Protein AF-A0AAJ0M3S9-F1 (afdb_monomer_lite)

Sequence (188 aa):
METGDGFDPNLLLSLTLSDSEPEEAAAPSTTAATKTTTEHQPTRAERTALSEETFQRLKQTYRPKIENGNIYKTIQLPTSPSPSSSSSSGAQLSKPEAQALLHATEELYFFRRYAEAAAFLQEVFAATDVVAAAEGEDKAEQRLIDGETAWLLQDYQRRCLARLSSDEETRKQNTQQRGQKGLSEFVS

Structure (mmCIF, N/CA/C/O backbone):
data_AF-A0AAJ0M3S9-F1
#
_entry.id   AF-A0AAJ0M3S9-F1
#
loop_
_atom_site.group_PDB
_atom_site.id
_atom_site.type_symbol
_atom_site.label_atom_id
_atom_site.label_alt_id
_atom_site.label_comp_id
_atom_site.label_asym_id
_atom_site.label_entity_id
_atom_site.label_seq_id
_atom_site.pdbx_PDB_ins_code
_atom_site.Cartn_x
_atom_site.Cartn_y
_atom_site.Cartn_z
_atom_site.occupancy
_atom_site.B_iso_or_equiv
_atom_site.auth_seq_id
_atom_site.auth_comp_id
_atom_site.auth_asym_id
_atom_site.auth_atom_id
_atom_site.pdbx_PDB_model_num
ATOM 1 N N . MET A 1 1 ? -1.116 51.660 17.296 1.00 36.78 1 MET A N 1
ATOM 2 C CA . MET A 1 1 ? -1.745 50.567 16.533 1.00 36.78 1 MET A CA 1
ATOM 3 C C . MET A 1 1 ? -1.259 49.273 17.141 1.00 36.78 1 MET A C 1
ATOM 5 O O . MET A 1 1 ? -0.063 49.127 17.357 1.00 36.78 1 MET A O 1
ATOM 9 N N . GLU A 1 2 ? -2.228 48.467 17.547 1.00 42.91 2 GLU A N 1
ATOM 10 C CA . GLU A 1 2 ? -2.125 47.251 18.344 1.00 42.91 2 GLU A CA 1
ATOM 11 C C . GLU A 1 2 ? -1.627 46.023 17.564 1.00 42.91 2 GLU A C 1
ATOM 13 O O . GLU A 1 2 ? -1.674 45.987 16.336 1.00 42.91 2 GLU A O 1
ATOM 18 N N . THR A 1 3 ? -1.244 45.020 18.368 1.00 44.91 3 THR A N 1
ATOM 19 C CA . THR A 1 3 ? -1.225 43.558 18.153 1.00 44.91 3 THR A CA 1
ATOM 20 C C . THR A 1 3 ? -0.258 42.960 17.129 1.00 44.91 3 THR A C 1
ATOM 22 O O . THR A 1 3 ? -0.493 42.981 15.926 1.00 44.91 3 THR A O 1
ATOM 25 N N . GLY A 1 4 ? 0.775 42.295 17.656 1.00 44.81 4 GLY A N 1
ATOM 26 C CA . GLY A 1 4 ? 1.444 41.157 17.029 1.00 44.81 4 GLY A CA 1
ATOM 27 C C . GLY A 1 4 ? 1.280 39.954 17.953 1.00 44.81 4 GLY A C 1
ATOM 28 O O . GLY A 1 4 ? 1.918 39.889 18.999 1.00 44.81 4 GLY A O 1
ATOM 29 N N . ASP A 1 5 ? 0.341 39.095 17.581 1.00 48.12 5 ASP A N 1
ATOM 30 C CA . ASP A 1 5 ? -0.153 37.911 18.278 1.00 48.12 5 ASP A CA 1
ATOM 31 C C . ASP A 1 5 ? 0.972 36.897 18.562 1.00 48.12 5 ASP A C 1
ATOM 33 O O . ASP A 1 5 ? 1.674 36.445 17.655 1.00 48.12 5 ASP A O 1
ATOM 37 N N . GLY A 1 6 ? 1.176 36.583 19.842 1.00 49.53 6 GLY A N 1
ATOM 38 C CA . GLY A 1 6 ? 2.131 35.582 20.305 1.00 49.53 6 GLY A CA 1
ATOM 39 C C . GLY A 1 6 ? 1.512 34.195 20.202 1.00 49.53 6 GLY A C 1
ATOM 40 O O . GLY A 1 6 ? 0.773 33.776 21.087 1.00 49.53 6 GLY A O 1
ATOM 41 N N . PHE A 1 7 ? 1.808 33.481 19.119 1.00 56.06 7 PHE A N 1
ATOM 42 C CA . PHE A 1 7 ? 1.395 32.090 18.957 1.00 56.06 7 PHE A CA 1
ATOM 43 C C . PHE A 1 7 ? 2.265 31.185 19.843 1.00 56.06 7 PHE A C 1
ATOM 45 O O . PHE A 1 7 ? 3.349 30.760 19.442 1.00 56.06 7 PHE A O 1
ATOM 52 N N . ASP A 1 8 ? 1.801 30.911 21.063 1.00 64.06 8 ASP A N 1
ATOM 53 C CA . ASP A 1 8 ? 2.442 29.967 21.980 1.00 64.06 8 ASP A CA 1
ATOM 54 C C . ASP A 1 8 ? 2.132 28.511 21.569 1.00 64.06 8 ASP A C 1
ATOM 56 O O . ASP A 1 8 ? 0.985 28.064 21.674 1.00 64.06 8 ASP A O 1
ATOM 60 N N . PRO A 1 9 ? 3.131 27.702 21.166 1.00 59.69 9 PRO A N 1
ATOM 61 C CA . PRO A 1 9 ? 2.915 26.312 20.749 1.00 59.69 9 PRO A CA 1
ATOM 62 C C . PRO A 1 9 ? 2.527 25.375 21.908 1.00 59.69 9 PRO A C 1
ATOM 64 O O . PRO A 1 9 ? 2.101 24.246 21.676 1.00 59.69 9 PRO A O 1
ATOM 67 N N . ASN A 1 10 ? 2.634 25.837 23.159 1.00 52.22 10 ASN A N 1
ATOM 68 C CA . ASN A 1 10 ? 2.233 25.084 24.352 1.00 52.22 10 ASN A CA 1
ATOM 69 C C . ASN A 1 10 ? 0.730 25.168 24.663 1.00 52.22 10 ASN A C 1
ATOM 71 O O . ASN A 1 10 ? 0.245 24.427 25.515 1.00 52.22 10 ASN A O 1
ATOM 75 N N . LEU A 1 11 ? -0.032 26.013 23.962 1.00 56.50 11 LEU A N 1
ATOM 76 C CA . LEU A 1 11 ? -1.485 26.111 24.140 1.00 56.50 11 LEU A CA 1
ATOM 77 C C . LEU A 1 11 ? -2.254 24.938 23.509 1.00 56.50 11 LEU A C 1
ATOM 79 O O . LEU A 1 11 ? -3.425 24.737 23.822 1.00 56.50 11 LEU A O 1
ATOM 83 N N . LEU A 1 12 ? -1.598 24.118 22.678 1.00 54.00 12 LEU A N 1
ATOM 84 C CA . LEU A 1 12 ? -2.220 22.964 22.019 1.00 54.00 12 LEU A CA 1
ATOM 85 C C . LEU A 1 12 ? -2.375 21.733 22.937 1.00 54.00 12 LEU A C 1
ATOM 87 O O . LEU A 1 12 ? -3.117 20.811 22.608 1.00 54.00 12 LEU A O 1
ATOM 91 N N . LEU A 1 13 ? -1.682 21.706 24.081 1.00 55.41 13 LEU A N 1
ATOM 92 C CA . LEU A 1 13 ? -1.731 20.600 25.050 1.00 55.41 13 LEU A CA 1
ATOM 93 C C . LEU A 1 13 ? -2.552 20.927 26.304 1.00 55.41 13 LEU A C 1
ATOM 95 O O . LEU A 1 13 ? -2.777 20.047 27.130 1.00 55.41 13 LEU A O 1
ATOM 99 N N . SER A 1 14 ? -3.094 22.143 26.402 1.00 50.03 14 SER A N 1
ATOM 100 C CA . SER A 1 14 ? -4.082 22.528 27.416 1.00 50.03 14 SER A CA 1
ATOM 101 C C . SER A 1 14 ? -5.499 22.129 26.991 1.00 50.03 14 SER A C 1
ATOM 103 O O . SER A 1 14 ? -6.443 22.910 27.096 1.00 50.03 14 SER A O 1
ATOM 105 N N . LEU A 1 15 ? -5.660 20.891 26.513 1.00 49.19 15 LEU A N 1
ATOM 106 C CA . LEU A 1 15 ? -6.936 20.190 26.595 1.00 49.19 15 LEU A CA 1
ATOM 107 C C . LEU A 1 15 ? -7.193 19.973 28.083 1.00 49.19 15 LEU A C 1
ATOM 109 O O . LEU A 1 15 ? -6.775 18.977 28.671 1.00 49.19 15 LEU A O 1
ATOM 113 N N . THR A 1 16 ? -7.838 20.955 28.704 1.00 52.41 16 THR A N 1
ATOM 114 C CA . THR A 1 16 ? -8.454 20.796 30.009 1.00 52.41 16 THR A CA 1
ATOM 115 C C . THR A 1 16 ? -9.471 19.669 29.881 1.00 52.41 16 THR A C 1
ATOM 117 O O . THR A 1 16 ? -10.597 19.842 29.418 1.00 52.41 16 THR A O 1
ATOM 120 N N . LEU A 1 17 ? -9.039 18.470 30.269 1.00 50.19 17 LEU A N 1
ATOM 121 C CA . LEU A 1 17 ? -9.906 17.419 30.771 1.00 50.19 17 LEU A CA 1
ATOM 122 C C . LEU A 1 17 ? -10.610 18.014 31.995 1.00 50.19 17 LEU A C 1
ATOM 124 O O . LEU A 1 17 ? -10.152 17.871 33.124 1.00 50.19 17 LEU A O 1
ATOM 128 N N . SER A 1 18 ? -11.654 18.802 31.736 1.00 44.75 18 SER A N 1
ATOM 129 C CA . SER A 1 18 ? -12.576 19.282 32.749 1.00 44.75 18 SER A CA 1
ATOM 130 C C . SER A 1 18 ? -13.295 18.046 33.261 1.00 44.75 18 SER A C 1
ATOM 132 O O . SER A 1 18 ? -14.161 17.497 32.585 1.00 44.75 18 SER A O 1
ATOM 134 N N . ASP A 1 19 ? -12.839 17.585 34.417 1.00 48.81 19 ASP A N 1
ATOM 135 C CA . ASP A 1 19 ? -13.465 16.577 35.255 1.00 48.81 19 ASP A CA 1
ATOM 136 C C . ASP A 1 19 ? -14.930 16.987 35.481 1.00 48.81 19 ASP A C 1
ATOM 138 O O . ASP A 1 19 ? -15.223 17.935 36.209 1.00 48.81 19 ASP A O 1
ATOM 142 N N . SER A 1 20 ? -15.857 16.372 34.740 1.00 47.78 20 SER A N 1
ATOM 143 C CA . SER A 1 20 ? -17.292 16.547 34.967 1.00 47.78 20 SER A CA 1
ATOM 144 C C . SER A 1 20 ? -17.681 15.692 36.163 1.00 47.78 20 SER A C 1
ATOM 146 O O . SER A 1 20 ? -18.007 14.513 36.031 1.00 47.78 20 SER A O 1
ATOM 148 N N . GLU A 1 21 ? -17.621 16.327 37.327 1.00 40.00 21 GLU A N 1
ATOM 149 C CA . GLU A 1 21 ? -18.249 15.894 38.567 1.00 40.00 21 GLU A CA 1
ATOM 150 C C . GLU A 1 21 ? -19.738 15.564 38.301 1.00 40.00 21 GLU A C 1
ATOM 152 O O . GLU A 1 21 ? -20.431 16.359 37.652 1.00 40.00 21 GLU A O 1
ATOM 157 N N . PRO A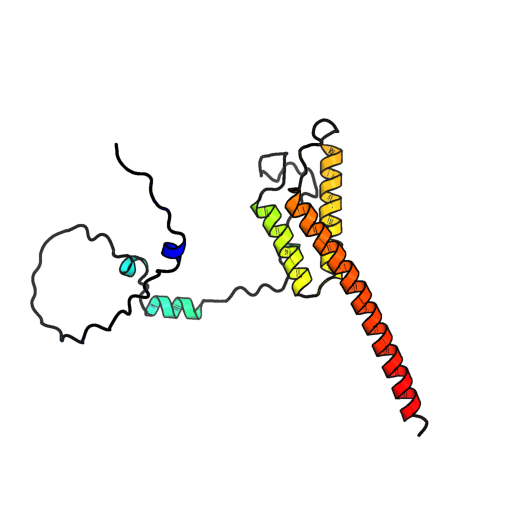 1 22 ? -20.258 14.394 38.719 1.00 46.56 22 PRO A N 1
ATOM 158 C CA . PRO A 1 22 ? -21.672 14.084 38.564 1.00 46.56 22 PRO A CA 1
ATOM 159 C C . PRO A 1 22 ? -22.481 14.961 39.524 1.00 46.56 22 PRO A C 1
ATOM 161 O O . PRO A 1 22 ? -22.459 14.731 40.733 1.00 46.56 22 PRO A O 1
ATOM 164 N N . GLU A 1 23 ? -23.192 15.956 38.982 1.00 46.62 23 GLU A N 1
ATOM 165 C CA . GLU A 1 23 ? -24.120 16.750 39.781 1.00 46.62 23 GLU A CA 1
ATOM 166 C C . GLU A 1 23 ? -25.164 15.824 40.419 1.00 46.62 23 GLU A C 1
ATOM 168 O O . GLU A 1 23 ? -25.791 14.969 39.786 1.00 46.62 23 GLU A O 1
ATOM 173 N N . GLU A 1 24 ? -25.242 15.996 41.725 1.00 45.00 24 GLU A N 1
ATOM 174 C CA . GLU A 1 24 ? -26.013 15.296 42.725 1.00 45.00 24 GLU A CA 1
ATOM 175 C C . GLU A 1 24 ? -27.472 15.055 42.308 1.00 45.00 24 GLU A C 1
ATOM 177 O O . GLU A 1 24 ? -28.149 15.904 41.729 1.00 45.00 24 GLU A O 1
ATOM 182 N N . ALA A 1 25 ? -27.974 13.867 42.639 1.00 46.88 25 ALA A N 1
ATOM 183 C CA . ALA A 1 25 ? -29.351 13.456 42.422 1.00 46.88 25 ALA A CA 1
ATOM 184 C C . ALA A 1 25 ? -30.349 14.385 43.146 1.00 46.88 25 ALA A C 1
ATOM 186 O O . ALA A 1 25 ? -30.746 14.125 44.282 1.00 46.88 25 ALA A O 1
ATOM 187 N N . ALA A 1 26 ? -30.813 15.438 42.473 1.00 40.56 26 ALA A N 1
ATOM 188 C CA . ALA A 1 26 ? -31.946 16.233 42.926 1.00 40.56 26 ALA A CA 1
ATOM 189 C C . ALA A 1 26 ? -33.269 15.568 42.499 1.00 40.56 26 ALA A C 1
ATOM 191 O O . ALA A 1 26 ? -33.562 15.373 41.319 1.00 40.56 26 ALA A O 1
ATOM 192 N N . ALA A 1 27 ? -34.066 15.200 43.500 1.00 39.25 27 ALA A N 1
ATOM 193 C CA . ALA A 1 27 ? -35.390 14.598 43.381 1.00 39.25 27 ALA A CA 1
ATOM 194 C C . ALA A 1 27 ? -36.384 15.436 42.533 1.00 39.25 27 ALA A C 1
ATOM 196 O O . ALA A 1 27 ? -36.296 16.666 42.502 1.00 39.25 27 ALA A O 1
ATOM 197 N N . PRO A 1 28 ? -37.392 14.802 41.894 1.00 45.62 28 PRO A N 1
ATOM 198 C CA . PRO A 1 28 ? -38.326 15.486 41.003 1.00 45.62 28 PRO A CA 1
ATOM 199 C C . PRO A 1 28 ? -39.325 16.347 41.789 1.00 45.62 28 PRO A C 1
ATOM 201 O O . PRO A 1 28 ? -40.250 15.835 42.420 1.00 45.62 28 PRO A O 1
ATOM 204 N N . SER A 1 29 ? -39.184 17.673 41.709 1.00 39.00 29 SER A N 1
ATOM 205 C CA . SER A 1 29 ? -40.243 18.596 42.126 1.00 39.00 29 SER A CA 1
ATOM 206 C C . SER A 1 29 ? -41.191 18.884 40.969 1.00 39.00 29 SER A C 1
ATOM 208 O O . SER A 1 29 ? -40.881 19.557 39.991 1.00 39.00 29 SER A O 1
ATOM 210 N N . THR A 1 30 ? -42.383 18.330 41.131 1.00 45.38 30 THR A N 1
ATOM 211 C CA . THR A 1 30 ? -43.585 18.571 40.343 1.00 45.38 30 THR A CA 1
ATOM 212 C C . THR A 1 30 ? -44.011 20.031 40.483 1.00 45.38 30 THR A C 1
ATOM 214 O O . THR A 1 30 ? -44.466 20.408 41.558 1.00 45.38 30 THR A O 1
ATOM 217 N N . THR A 1 31 ? -43.965 20.848 39.426 1.00 35.06 31 THR A N 1
ATOM 218 C CA . THR A 1 31 ? -45.005 21.870 39.185 1.00 35.06 31 THR A CA 1
ATOM 219 C C . THR A 1 31 ? -44.986 22.368 37.741 1.00 35.06 31 THR A C 1
ATOM 221 O O . THR A 1 31 ? -43.959 22.757 37.198 1.00 35.06 31 THR A O 1
ATOM 224 N N . ALA A 1 32 ? -46.162 22.336 37.121 1.00 50.06 32 ALA A N 1
ATOM 225 C CA . ALA A 1 32 ? -46.425 22.788 35.767 1.00 50.06 32 ALA A CA 1
ATOM 226 C C . ALA A 1 32 ? -46.223 24.304 35.600 1.00 50.06 32 ALA A C 1
ATOM 228 O O . ALA A 1 32 ? -46.755 25.087 36.386 1.00 50.06 32 ALA A O 1
ATOM 229 N N . ALA A 1 33 ? -45.567 24.714 34.513 1.00 40.31 33 ALA A N 1
ATOM 230 C CA . ALA A 1 33 ? -45.722 26.046 33.935 1.00 40.31 33 ALA A CA 1
ATOM 231 C C . ALA A 1 33 ? -45.414 26.016 32.430 1.00 40.31 33 ALA A C 1
ATOM 233 O O . ALA A 1 33 ? -44.273 26.048 31.983 1.00 40.31 33 ALA A O 1
ATOM 234 N N . THR A 1 34 ? -46.485 25.960 31.647 1.00 46.81 34 THR A N 1
ATOM 235 C CA . THR A 1 34 ? -46.544 26.312 30.230 1.00 46.81 34 THR A CA 1
ATOM 236 C C . THR A 1 34 ? -45.974 27.716 30.008 1.00 46.81 34 THR A C 1
ATOM 238 O O . THR A 1 34 ? -46.505 28.650 30.610 1.00 46.81 34 THR A O 1
ATOM 241 N N . LYS A 1 35 ? -44.983 27.892 29.114 1.00 41.94 35 LYS A N 1
ATOM 242 C CA . LYS A 1 35 ? -44.905 29.020 28.155 1.00 41.94 35 LYS A CA 1
ATOM 243 C C . LYS A 1 35 ? -43.650 29.001 27.260 1.00 41.94 35 LYS A C 1
ATOM 245 O O . LYS A 1 35 ? -42.530 28.841 27.722 1.00 41.94 35 LYS A O 1
ATOM 250 N N . THR A 1 36 ? -43.928 29.304 25.987 1.00 32.16 36 THR A N 1
ATOM 251 C CA . THR A 1 36 ? -43.144 30.099 25.020 1.00 32.16 36 THR A CA 1
ATOM 252 C C . THR A 1 36 ? -41.887 29.513 24.371 1.00 32.16 36 THR A C 1
ATOM 254 O O . THR A 1 36 ? -40.790 29.567 24.916 1.00 32.16 36 THR A O 1
ATOM 257 N N . THR A 1 37 ? -42.079 29.089 23.113 1.00 46.28 37 THR A N 1
ATOM 258 C CA . THR A 1 37 ? -41.233 29.350 21.933 1.00 46.28 37 THR A CA 1
ATOM 259 C C . THR A 1 37 ? -40.027 30.244 22.220 1.00 46.28 37 THR A C 1
ATOM 261 O O . THR A 1 37 ? -40.109 31.466 22.135 1.00 46.28 37 THR A O 1
ATOM 264 N N . THR A 1 38 ? -38.905 29.619 22.546 1.00 45.16 38 THR A N 1
ATOM 265 C CA . THR A 1 38 ? -37.579 30.231 22.494 1.00 45.16 38 THR A CA 1
ATOM 266 C C . THR A 1 38 ? -36.752 29.257 21.678 1.00 45.16 38 THR A C 1
ATOM 268 O O . THR A 1 38 ? -36.759 28.066 21.988 1.00 45.16 38 THR A O 1
ATOM 271 N N . GLU A 1 39 ? -36.146 29.725 20.589 1.00 51.94 39 GLU A N 1
ATOM 272 C CA . GLU A 1 39 ? -35.299 28.910 19.719 1.00 51.94 39 GLU A CA 1
ATOM 273 C C . GLU A 1 39 ? -34.181 28.275 20.553 1.00 51.94 39 GLU A C 1
ATOM 275 O O . GLU A 1 39 ? -33.180 28.908 20.885 1.00 51.94 39 GLU A O 1
ATOM 280 N N . HIS A 1 40 ? -34.393 27.025 20.962 1.00 58.12 40 HIS A N 1
ATOM 281 C CA . HIS A 1 40 ? -33.404 26.238 21.673 1.00 58.12 40 HIS A CA 1
ATOM 282 C C . HIS A 1 40 ? -32.379 25.810 20.627 1.00 58.12 40 HIS A C 1
ATOM 284 O O . HIS A 1 40 ? -32.616 24.884 19.852 1.00 58.12 40 HIS A O 1
ATOM 290 N N . GLN A 1 41 ? -31.275 26.554 20.535 1.00 64.75 41 GLN A N 1
ATOM 291 C CA . GLN A 1 41 ? -30.094 26.087 19.817 1.00 64.75 41 GLN A CA 1
ATOM 292 C C . GLN A 1 41 ? -29.667 24.780 20.492 1.00 64.75 41 GLN A C 1
ATOM 294 O O . GLN A 1 41 ? -29.285 24.825 21.664 1.00 64.75 41 GLN A O 1
ATOM 299 N N . PRO A 1 42 ? -29.769 23.628 19.806 1.00 69.88 42 PRO A N 1
ATOM 300 C CA . PRO A 1 42 ? -29.507 22.349 20.435 1.00 69.88 42 PRO A CA 1
ATOM 301 C C . PRO A 1 42 ? -28.060 22.327 20.916 1.00 69.88 42 PRO A C 1
ATOM 303 O O . PRO A 1 42 ? -27.130 22.621 20.150 1.00 69.88 42 PRO A O 1
ATOM 306 N N . THR A 1 43 ? -27.865 21.995 22.190 1.00 74.38 43 THR A N 1
ATOM 307 C CA . THR A 1 43 ? -26.524 21.923 22.773 1.00 74.38 43 THR A CA 1
ATOM 308 C C . THR A 1 43 ? -25.691 20.862 22.041 1.00 74.38 43 THR A C 1
ATOM 310 O O . THR A 1 43 ? -26.221 19.942 21.412 1.00 74.38 43 THR A O 1
ATOM 313 N N . ARG A 1 44 ? -24.351 20.954 22.085 1.00 71.19 44 ARG A N 1
ATOM 314 C CA . ARG A 1 44 ? -23.477 19.945 21.446 1.00 71.19 44 ARG A CA 1
ATOM 315 C C . ARG A 1 44 ? -23.819 18.527 21.920 1.00 71.19 44 ARG A C 1
ATOM 317 O O . ARG A 1 44 ? -23.785 17.611 21.106 1.00 71.19 44 ARG A O 1
ATOM 324 N N . ALA A 1 45 ? -24.183 18.385 23.197 1.00 71.12 45 ALA A N 1
ATOM 325 C CA . ALA A 1 45 ? -24.629 17.135 23.796 1.00 71.12 45 ALA A CA 1
ATOM 326 C C . ALA A 1 45 ? -25.933 16.632 23.159 1.00 71.12 45 ALA A C 1
ATOM 328 O O . ALA A 1 45 ? -25.968 15.495 22.700 1.00 71.12 45 ALA A O 1
ATOM 329 N N . GLU A 1 46 ? -26.954 17.485 23.027 1.00 70.75 46 GLU A N 1
ATOM 330 C CA . GLU A 1 46 ? -28.226 17.144 22.366 1.00 70.75 46 GLU A CA 1
ATOM 331 C C . GLU A 1 46 ? -28.050 16.768 20.892 1.00 70.75 46 GLU A C 1
ATOM 333 O O . GLU A 1 46 ? -28.714 15.859 20.402 1.00 70.75 46 GLU A O 1
ATOM 338 N N . ARG A 1 47 ? -27.110 17.405 20.181 1.00 73.25 47 ARG A N 1
ATOM 339 C CA . ARG A 1 47 ? -26.805 17.077 18.776 1.00 73.25 47 ARG A CA 1
ATOM 340 C C . ARG A 1 47 ? -26.184 15.691 18.593 1.00 73.25 47 ARG A C 1
ATOM 342 O O . ARG A 1 47 ? -26.241 15.147 17.493 1.00 73.25 47 ARG A O 1
ATOM 349 N N . THR A 1 48 ? -25.558 15.148 19.634 1.00 74.75 48 THR A N 1
ATOM 350 C CA . THR A 1 48 ? -24.899 13.831 19.621 1.00 74.75 48 THR A CA 1
ATOM 351 C C . THR A 1 48 ? -25.621 12.780 20.460 1.00 74.75 48 THR A C 1
ATOM 353 O O . THR A 1 48 ? -25.221 11.617 20.444 1.00 74.75 48 THR A O 1
ATOM 356 N N . ALA A 1 49 ? -26.671 13.164 21.188 1.00 80.75 49 ALA A N 1
ATOM 357 C CA . ALA A 1 49 ? -27.426 12.268 22.045 1.00 80.75 49 ALA A CA 1
ATOM 358 C C . ALA A 1 49 ? -28.301 11.344 21.190 1.00 80.75 49 ALA A C 1
ATOM 360 O O . ALA A 1 49 ? -29.422 11.675 20.809 1.00 80.75 49 ALA A O 1
ATOM 361 N N . LEU A 1 50 ? -27.780 10.154 20.892 1.00 79.06 50 LEU A N 1
ATOM 362 C CA . LEU A 1 50 ? -28.629 9.021 20.551 1.00 79.06 50 LEU A CA 1
ATOM 363 C C . LEU A 1 50 ? -29.309 8.511 21.825 1.00 79.06 50 LEU A C 1
ATOM 365 O O . LEU A 1 50 ? -28.691 8.458 22.887 1.00 79.06 50 LEU A O 1
ATOM 369 N N . SER A 1 51 ? -30.575 8.105 21.722 1.00 86.88 51 SER A N 1
ATOM 370 C CA . SER A 1 51 ? -31.231 7.407 22.827 1.00 86.88 51 SER A CA 1
ATOM 371 C C . SER A 1 51 ? -30.529 6.071 23.091 1.00 86.88 51 SER A C 1
ATOM 373 O O . SER A 1 51 ? -30.050 5.423 22.156 1.00 86.88 51 SER A O 1
ATOM 375 N N . GLU A 1 52 ? -30.515 5.615 24.344 1.00 86.00 52 GLU A N 1
ATOM 376 C CA . GLU A 1 52 ? -29.899 4.332 24.720 1.00 86.00 52 GLU A CA 1
ATOM 377 C C . GLU A 1 52 ? -30.431 3.165 23.865 1.00 86.00 52 GLU A C 1
ATOM 379 O O . GLU A 1 52 ? -29.670 2.324 23.393 1.00 86.00 52 GLU A O 1
ATOM 384 N N . GLU A 1 53 ? -31.732 3.156 23.555 1.00 87.25 53 GLU A N 1
ATOM 385 C CA . GLU A 1 53 ? -32.346 2.151 22.678 1.00 87.25 53 GLU A CA 1
ATOM 386 C C . GLU A 1 53 ? -31.732 2.152 21.265 1.00 87.25 53 GLU A C 1
ATOM 388 O O . GLU A 1 53 ? -31.437 1.095 20.698 1.00 87.25 53 GLU A O 1
ATOM 393 N N . THR A 1 54 ? -31.508 3.336 20.687 1.00 88.12 54 THR A N 1
ATOM 394 C CA . THR A 1 54 ? -30.891 3.467 19.359 1.00 88.12 54 THR A CA 1
ATOM 395 C C . THR A 1 54 ? -29.414 3.076 19.374 1.00 88.12 54 THR A C 1
ATOM 397 O O . THR A 1 54 ? -28.955 2.413 18.442 1.00 88.12 54 THR A O 1
ATOM 400 N N . PHE A 1 55 ? -28.692 3.382 20.455 1.00 88.62 55 PHE A N 1
ATOM 401 C CA . PHE A 1 55 ? -27.311 2.948 20.652 1.00 88.62 55 PHE A CA 1
ATOM 402 C C . PHE A 1 55 ? -27.199 1.420 20.752 1.00 88.62 55 PHE A C 1
ATOM 404 O O . PHE A 1 55 ? -26.355 0.819 20.086 1.00 88.62 55 PHE A O 1
ATOM 411 N N . GLN A 1 56 ? -28.091 0.765 21.502 1.00 91.00 56 GLN A N 1
ATOM 412 C CA . GLN A 1 56 ? -28.113 -0.698 21.613 1.00 91.00 56 GLN A CA 1
ATOM 413 C C . GLN A 1 56 ? -28.408 -1.371 20.266 1.00 91.00 56 GLN A C 1
ATOM 415 O O . GLN A 1 56 ? -27.735 -2.340 19.904 1.00 91.00 56 GLN A O 1
ATOM 420 N N . ARG A 1 57 ? -29.348 -0.832 19.475 1.00 91.88 57 ARG A N 1
ATOM 421 C CA . ARG A 1 57 ? -29.597 -1.307 18.100 1.00 91.88 57 ARG A CA 1
ATOM 422 C C . ARG A 1 57 ? -28.360 -1.149 17.213 1.00 91.88 57 ARG A C 1
ATOM 424 O O . ARG A 1 57 ? -27.964 -2.108 16.552 1.00 91.88 57 ARG A O 1
ATOM 431 N N . LEU A 1 58 ? -27.711 0.017 17.244 1.00 90.00 58 LEU A N 1
ATOM 432 C CA . LEU A 1 58 ? -26.469 0.267 16.506 1.00 90.00 58 LEU A CA 1
ATOM 433 C C . LEU A 1 58 ? -25.381 -0.729 16.890 1.00 90.00 58 LEU A C 1
ATOM 435 O O . LEU A 1 58 ? -24.786 -1.340 16.008 1.00 90.00 58 LEU A O 1
ATOM 439 N N . LYS A 1 59 ? -25.180 -0.964 18.188 1.00 91.12 59 LYS A N 1
ATOM 440 C CA . LYS A 1 59 ? -24.196 -1.916 18.707 1.00 91.12 59 LYS A CA 1
ATOM 441 C C . LYS A 1 59 ? -24.446 -3.345 18.218 1.00 91.12 59 LYS A C 1
ATOM 443 O O . LYS A 1 59 ? -23.491 -4.041 17.886 1.00 91.12 59 LYS A O 1
ATOM 448 N N . GLN A 1 60 ? -25.708 -3.774 18.125 1.00 92.75 60 GLN A N 1
ATOM 449 C CA . GLN A 1 60 ? -26.065 -5.089 17.575 1.00 92.75 60 GLN A CA 1
ATOM 450 C C . GLN A 1 60 ? -25.724 -5.203 16.082 1.00 92.75 60 GLN A C 1
ATOM 452 O O . GLN A 1 60 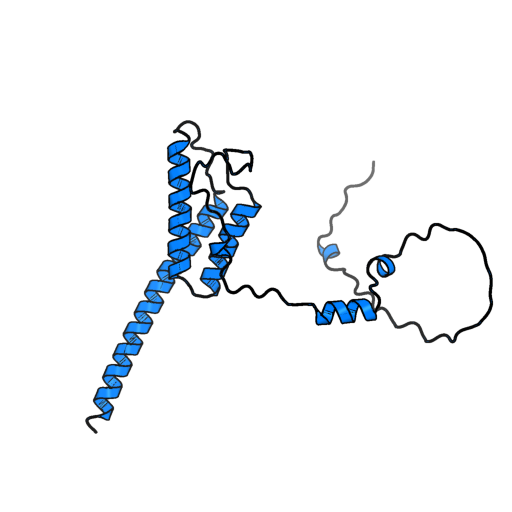? -25.212 -6.235 15.636 1.00 92.75 60 GLN A O 1
ATOM 457 N N . THR A 1 61 ? -25.979 -4.136 15.320 1.00 92.56 61 THR A N 1
ATOM 458 C CA . THR A 1 61 ? -25.705 -4.081 13.874 1.00 92.56 61 THR A CA 1
ATOM 459 C C . THR A 1 61 ? -24.254 -3.757 13.530 1.00 92.56 61 THR A C 1
ATOM 461 O O . THR A 1 61 ? -23.820 -4.015 12.408 1.00 92.56 61 THR A O 1
ATOM 464 N N . TYR A 1 62 ? -23.487 -3.215 14.476 1.00 91.75 62 TYR A N 1
ATOM 465 C CA . TYR A 1 62 ? -22.126 -2.775 14.228 1.00 91.75 62 TYR A CA 1
ATOM 466 C C . TYR A 1 62 ? -21.238 -3.973 13.891 1.00 91.75 62 TYR A C 1
ATOM 468 O O . TYR A 1 62 ? -21.172 -4.981 14.609 1.00 91.75 62 TYR A O 1
ATOM 476 N N . ARG A 1 63 ? -20.543 -3.858 12.763 1.00 89.25 63 ARG A N 1
ATOM 477 C CA . ARG A 1 63 ? -19.511 -4.794 12.339 1.00 89.25 63 ARG A CA 1
ATOM 478 C C . ARG A 1 63 ? -18.249 -3.987 12.084 1.00 89.25 63 ARG A C 1
ATOM 480 O O . ARG A 1 63 ? -18.277 -3.119 11.211 1.00 89.25 63 ARG A O 1
ATOM 487 N N . PRO A 1 64 ? -17.167 -4.224 12.846 1.00 86.50 64 PRO A N 1
ATOM 488 C CA . PRO A 1 64 ? -15.912 -3.559 12.557 1.00 86.50 64 PRO A CA 1
ATOM 489 C C . PRO A 1 64 ? -15.470 -3.957 11.150 1.00 86.50 64 PRO A C 1
ATOM 491 O O . PRO A 1 64 ? -15.558 -5.127 10.767 1.00 86.50 64 PRO A O 1
ATOM 494 N N . LYS A 1 65 ? -15.009 -2.976 10.377 1.00 83.62 65 LYS A N 1
ATOM 495 C CA . LYS A 1 65 ? -14.387 -3.239 9.085 1.00 83.62 65 LYS A CA 1
ATOM 496 C C . LYS A 1 65 ? -13.056 -3.941 9.353 1.00 83.62 65 LYS A C 1
ATOM 498 O O . LYS A 1 65 ? -12.193 -3.380 10.021 1.00 83.62 65 LYS A O 1
ATOM 503 N N . ILE A 1 66 ? -12.926 -5.179 8.886 1.00 83.69 66 ILE A N 1
ATOM 504 C CA . ILE A 1 66 ? -11.679 -5.941 8.977 1.00 83.69 66 ILE A CA 1
ATOM 505 C C . ILE A 1 66 ? -11.023 -5.880 7.604 1.00 83.69 66 ILE A C 1
ATOM 507 O O . ILE A 1 66 ? -11.507 -6.499 6.655 1.00 83.69 66 ILE A O 1
ATOM 511 N N . GLU A 1 67 ? -9.938 -5.122 7.505 1.00 79.81 67 GLU A N 1
ATOM 512 C CA . GLU A 1 67 ? -9.112 -5.083 6.303 1.00 79.81 67 GLU A CA 1
ATOM 513 C C . GLU A 1 67 ? -8.141 -6.268 6.320 1.00 79.81 67 GLU A C 1
ATOM 515 O O . GLU A 1 67 ? -7.320 -6.403 7.223 1.00 79.81 67 GLU A O 1
ATOM 520 N N . ASN A 1 68 ? -8.264 -7.160 5.334 1.00 84.88 68 ASN A N 1
ATOM 521 C CA . ASN A 1 68 ? -7.436 -8.369 5.201 1.00 84.88 68 ASN A CA 1
ATOM 522 C C . ASN A 1 68 ? -6.312 -8.190 4.159 1.00 84.88 68 ASN A C 1
ATOM 524 O O . ASN A 1 68 ? -5.894 -9.159 3.519 1.00 84.88 68 ASN A O 1
ATOM 528 N N . GLY A 1 69 ? -5.890 -6.947 3.898 1.00 82.31 69 GLY A N 1
ATOM 529 C CA . GLY A 1 69 ? -4.864 -6.632 2.901 1.00 82.31 69 GLY A CA 1
ATOM 530 C C . GLY A 1 69 ? -5.302 -6.894 1.461 1.00 82.31 69 GLY A C 1
ATOM 531 O O . GLY A 1 69 ? -4.501 -7.310 0.626 1.00 82.31 69 GLY A O 1
ATOM 532 N N . ASN A 1 70 ? -6.594 -6.752 1.161 1.00 86.94 70 ASN A N 1
ATOM 533 C CA . ASN A 1 70 ? -7.135 -6.943 -0.189 1.00 86.94 70 ASN A CA 1
ATOM 534 C C . ASN A 1 70 ? -7.479 -5.620 -0.886 1.00 86.94 70 ASN A C 1
ATOM 536 O O . ASN A 1 70 ? -8.048 -5.659 -1.976 1.00 86.94 70 ASN A O 1
ATOM 540 N N . ILE A 1 71 ? -7.124 -4.468 -0.302 1.00 84.75 71 ILE A N 1
ATOM 541 C CA . ILE A 1 71 ? -7.459 -3.154 -0.866 1.00 84.75 71 ILE A CA 1
ATOM 542 C C . ILE A 1 71 ? -6.846 -2.984 -2.261 1.00 84.75 71 ILE A C 1
ATOM 544 O O . ILE A 1 71 ? -7.516 -2.455 -3.146 1.00 84.75 71 ILE A O 1
ATOM 548 N N . TYR A 1 72 ? -5.654 -3.539 -2.514 1.00 84.25 72 TYR A N 1
ATOM 549 C CA . TYR A 1 72 ? -5.000 -3.507 -3.832 1.00 84.25 72 TYR A CA 1
ATOM 550 C C . TYR A 1 72 ? -5.878 -4.023 -4.988 1.00 84.25 72 TYR A C 1
ATOM 552 O O . TYR A 1 72 ? -5.755 -3.537 -6.104 1.00 84.25 72 TYR A O 1
ATOM 560 N N . LYS A 1 73 ? -6.821 -4.945 -4.730 1.00 86.75 73 LYS A N 1
ATOM 561 C CA . LYS A 1 73 ? -7.756 -5.473 -5.747 1.00 86.75 73 LYS A CA 1
ATOM 562 C C . LYS A 1 73 ? -8.840 -4.479 -6.152 1.00 86.75 73 LYS A C 1
ATOM 564 O O . LYS A 1 73 ? -9.479 -4.648 -7.183 1.00 86.75 73 LYS A O 1
ATOM 569 N N . THR A 1 74 ? -9.110 -3.502 -5.294 1.00 84.50 74 THR A N 1
ATOM 570 C CA . THR A 1 74 ? -10.150 -2.490 -5.509 1.00 84.50 74 THR A CA 1
ATOM 571 C C . THR A 1 74 ? -9.609 -1.250 -6.213 1.00 84.50 74 THR A C 1
ATOM 573 O O . THR A 1 74 ? -10.390 -0.439 -6.708 1.00 84.50 74 THR A O 1
ATOM 576 N N . ILE A 1 75 ? -8.282 -1.113 -6.281 1.00 83.56 75 ILE A N 1
ATOM 577 C CA . ILE A 1 75 ? -7.621 0.007 -6.938 1.00 83.56 75 ILE A CA 1
ATOM 578 C C . ILE A 1 75 ? -7.666 -0.219 -8.441 1.00 83.56 75 ILE A C 1
ATOM 580 O O . ILE A 1 75 ? -7.112 -1.184 -8.963 1.00 83.56 75 ILE A O 1
ATOM 584 N N . GLN A 1 76 ? -8.320 0.702 -9.140 1.00 78.06 76 GLN A N 1
ATOM 585 C CA . GLN A 1 76 ? -8.285 0.741 -10.591 1.00 78.06 76 GLN A CA 1
ATOM 586 C C . GLN A 1 76 ? -7.032 1.498 -11.004 1.00 78.06 76 GLN A C 1
ATOM 588 O O . GLN A 1 76 ? -6.958 2.718 -10.876 1.00 78.06 76 GLN A O 1
ATOM 593 N N . LEU A 1 77 ? -6.026 0.760 -11.465 1.00 73.00 77 LEU A N 1
ATOM 594 C CA . LEU A 1 77 ? -4.871 1.386 -12.080 1.00 73.00 77 LEU A CA 1
ATOM 595 C C . LEU A 1 77 ? -5.291 2.021 -13.412 1.00 73.00 77 LEU A C 1
ATOM 597 O O . LEU A 1 77 ? -6.071 1.404 -14.148 1.00 73.00 77 LEU A O 1
ATOM 601 N N . PRO A 1 78 ? -4.746 3.196 -13.765 1.00 65.19 78 PRO A N 1
ATOM 602 C CA . PRO A 1 78 ? -4.932 3.809 -15.076 1.00 65.19 78 PRO A CA 1
ATOM 603 C C . PRO A 1 78 ? -4.200 2.973 -16.138 1.00 65.19 78 PRO A C 1
ATOM 605 O O . PRO A 1 78 ? -3.108 3.297 -16.584 1.00 65.19 78 PRO A O 1
ATOM 608 N N . THR A 1 79 ? -4.781 1.831 -16.495 1.00 52.91 79 THR A N 1
ATOM 609 C CA . THR A 1 79 ? -4.200 0.811 -17.383 1.00 52.91 79 THR A CA 1
ATOM 610 C C . THR A 1 79 ? -4.744 0.895 -18.804 1.00 52.91 79 THR A C 1
ATOM 612 O O . THR A 1 79 ? -4.272 0.175 -19.680 1.00 52.91 79 THR A O 1
ATOM 615 N N . SER A 1 80 ? -5.709 1.781 -19.080 1.00 44.44 80 SER A N 1
ATOM 616 C CA . SER A 1 80 ? -6.172 2.010 -20.447 1.00 44.44 80 SER A CA 1
ATOM 617 C C . SER A 1 80 ? -6.656 3.444 -20.672 1.00 44.44 80 SER A C 1
ATOM 619 O O . SER A 1 80 ? -7.326 3.998 -19.796 1.00 44.44 80 SER A O 1
ATOM 621 N N . PRO A 1 81 ? -6.411 4.023 -21.859 1.00 45.31 81 PRO A N 1
ATOM 622 C CA . PRO A 1 81 ? -7.171 5.164 -22.348 1.00 45.31 81 PRO A CA 1
ATOM 623 C C . PRO A 1 81 ? -8.588 4.690 -22.716 1.00 45.31 81 PRO A C 1
ATOM 625 O O . PRO A 1 81 ? -8.927 4.541 -23.888 1.00 45.31 81 PRO A O 1
ATOM 628 N N . SER A 1 82 ? -9.418 4.377 -21.719 1.00 39.06 82 SER A N 1
ATOM 629 C CA . SER A 1 82 ? -10.836 4.105 -21.955 1.00 39.06 82 SER A CA 1
ATOM 630 C C . SER A 1 82 ? -11.613 5.426 -21.927 1.00 39.06 82 SER A C 1
ATOM 632 O O . SER A 1 82 ? -11.515 6.163 -20.945 1.00 39.06 82 SER A O 1
ATOM 634 N N . PRO A 1 83 ? -12.434 5.738 -22.946 1.00 44.03 83 PRO A N 1
ATOM 635 C CA . PRO A 1 83 ? -13.196 6.988 -23.018 1.00 44.03 83 PRO A CA 1
ATOM 636 C C . PRO A 1 83 ? -14.347 7.088 -21.994 1.00 44.03 83 PRO A C 1
ATOM 638 O O . PRO A 1 83 ? -15.125 8.037 -22.052 1.00 44.03 83 PRO A O 1
ATOM 641 N N . SER A 1 84 ? -14.504 6.118 -21.083 1.00 39.62 84 SER A N 1
ATOM 642 C CA . SER A 1 84 ? -15.667 6.015 -20.191 1.00 39.62 84 SER A CA 1
ATOM 643 C C . SER A 1 84 ? -15.405 6.305 -18.709 1.00 39.62 84 SER A C 1
ATOM 645 O O . SER A 1 84 ? -16.371 6.366 -17.950 1.00 39.62 84 SER A O 1
ATOM 647 N N . SER A 1 85 ? -14.158 6.484 -18.256 1.00 39.97 85 SER A N 1
ATOM 648 C CA . SER A 1 85 ? -13.885 6.943 -16.885 1.00 39.97 85 SER A CA 1
ATOM 649 C C . SER A 1 85 ? -13.803 8.467 -16.869 1.00 39.97 85 SER A C 1
ATOM 651 O O . SER A 1 85 ? -12.768 9.069 -17.132 1.00 39.97 85 SER A O 1
ATOM 653 N N . SER A 1 86 ? -14.939 9.095 -16.589 1.00 38.50 86 SER A N 1
ATOM 654 C CA . SER A 1 86 ? -15.156 10.540 -16.575 1.00 38.50 86 SER A CA 1
ATOM 655 C C . SER A 1 86 ? -14.553 11.272 -15.360 1.00 38.50 86 SER A C 1
ATOM 657 O O . SER A 1 86 ? -15.139 12.252 -14.900 1.00 38.50 86 SER A O 1
ATOM 659 N N . SER A 1 87 ? -13.405 10.844 -14.819 1.00 42.12 87 SER A N 1
ATOM 660 C CA . SER A 1 87 ? -12.601 11.709 -13.943 1.00 42.12 87 SER A CA 1
ATOM 661 C C . SER A 1 87 ? -11.765 12.632 -14.830 1.00 42.12 87 SER A C 1
ATOM 663 O O . SER A 1 87 ? -10.662 12.346 -15.280 1.00 42.12 87 SER A O 1
ATOM 665 N N . SER A 1 88 ? -12.389 13.752 -15.158 1.00 43.19 88 SER A N 1
ATOM 666 C CA . SER A 1 88 ? -11.862 14.852 -15.948 1.00 43.19 88 SER A CA 1
ATOM 667 C C . SER A 1 88 ? -10.559 15.432 -15.376 1.00 43.19 88 SER A C 1
ATOM 669 O O . SER A 1 88 ? -10.618 16.330 -14.542 1.00 43.19 88 SER A O 1
ATOM 671 N N . SER A 1 89 ? -9.406 14.969 -15.858 1.00 41.09 89 SER A N 1
ATOM 672 C CA . SER A 1 89 ? -8.221 15.788 -16.181 1.00 41.09 89 SER A CA 1
ATOM 673 C C . SER A 1 89 ? -7.071 14.876 -16.614 1.00 41.09 89 SER A C 1
ATOM 675 O O . SER A 1 89 ? -6.534 14.137 -15.796 1.00 41.09 89 SER A O 1
ATOM 677 N N . GLY A 1 90 ? -6.674 14.933 -17.888 1.00 50.09 90 GLY A N 1
ATOM 678 C CA . GLY A 1 90 ? -5.491 14.241 -18.423 1.00 50.09 90 GLY A CA 1
ATOM 679 C C . GLY A 1 90 ? -4.173 14.844 -17.926 1.00 50.09 90 GLY A C 1
ATOM 680 O O . GLY A 1 90 ? -3.432 15.437 -18.701 1.00 50.09 90 GLY A O 1
ATOM 681 N N . ALA A 1 91 ? -3.942 14.797 -16.617 1.00 62.31 91 ALA A N 1
ATOM 682 C CA . ALA A 1 91 ? -2.725 15.247 -15.961 1.00 62.31 91 ALA A CA 1
ATOM 683 C C . ALA A 1 91 ? -2.782 14.816 -14.489 1.00 62.31 91 ALA A C 1
ATOM 685 O O . ALA A 1 91 ? -3.520 15.414 -13.714 1.00 62.31 91 ALA A O 1
ATOM 686 N N . GLN A 1 92 ? -1.968 13.829 -14.114 1.00 68.56 92 GLN A N 1
ATOM 687 C CA . GLN A 1 92 ? -1.691 13.428 -12.729 1.00 68.56 92 GLN A CA 1
ATOM 688 C C . GLN A 1 92 ? -2.820 12.684 -11.981 1.00 68.56 92 GLN A C 1
ATOM 690 O O . GLN A 1 92 ? -3.987 13.070 -11.970 1.00 68.56 92 GLN A O 1
ATOM 695 N N . LEU A 1 93 ? -2.431 11.601 -11.305 1.00 76.31 93 LEU A N 1
ATOM 696 C CA . LEU A 1 93 ? -3.265 10.847 -10.377 1.00 76.31 93 LEU A CA 1
ATOM 697 C C . LEU A 1 93 ? -3.745 11.781 -9.262 1.00 76.31 93 LEU A C 1
ATOM 699 O O . LEU A 1 93 ? -2.958 12.551 -8.697 1.00 76.31 93 LEU A O 1
ATOM 703 N N . SER A 1 94 ? -5.024 11.708 -8.907 1.00 83.75 94 SER A N 1
ATOM 704 C CA . SER A 1 94 ? -5.541 12.549 -7.834 1.00 83.75 94 SER A CA 1
ATOM 705 C C . SER A 1 94 ? -4.902 12.160 -6.491 1.00 83.75 94 SER A C 1
ATOM 707 O O . SER A 1 94 ? -4.569 10.999 -6.243 1.00 83.75 94 SER A O 1
ATOM 709 N N . LYS A 1 95 ? -4.742 13.128 -5.578 1.00 83.75 95 LYS A N 1
ATOM 710 C CA . LYS A 1 95 ? -4.239 12.876 -4.212 1.00 83.75 95 LYS A CA 1
ATOM 711 C C . LYS A 1 95 ? -4.904 11.674 -3.512 1.00 83.75 95 LYS A C 1
ATOM 713 O O . LYS A 1 95 ? -4.163 10.873 -2.942 1.00 83.75 95 LYS A O 1
ATOM 718 N N . PRO A 1 96 ? -6.244 11.503 -3.538 1.00 87.00 96 PRO A N 1
ATOM 719 C CA . PRO A 1 96 ? -6.864 10.340 -2.903 1.00 87.00 96 PRO A CA 1
ATOM 720 C C . PRO A 1 96 ? -6.490 9.014 -3.581 1.00 87.00 96 PRO A C 1
ATOM 722 O O . PRO A 1 96 ? -6.298 8.018 -2.889 1.00 87.00 96 PRO A O 1
ATOM 725 N N . GLU A 1 97 ? -6.330 8.986 -4.905 1.00 85.81 97 GLU A N 1
ATOM 726 C CA . GLU A 1 97 ? -5.889 7.780 -5.622 1.00 85.81 97 GLU A CA 1
ATOM 727 C C . GLU A 1 97 ? -4.433 7.428 -5.288 1.00 85.81 97 GLU A C 1
ATOM 729 O O . GLU A 1 97 ? -4.110 6.261 -5.068 1.00 85.81 97 GLU A O 1
ATOM 734 N N . ALA A 1 98 ? -3.562 8.435 -5.171 1.00 87.75 98 ALA A N 1
ATOM 735 C CA . ALA A 1 98 ? -2.161 8.243 -4.798 1.00 87.75 98 ALA A CA 1
ATOM 736 C C . ALA A 1 98 ? -2.033 7.681 -3.372 1.00 87.75 98 ALA A C 1
ATOM 738 O O . ALA A 1 98 ? -1.259 6.755 -3.124 1.00 87.75 98 ALA A O 1
ATOM 739 N N . GLN A 1 99 ? -2.848 8.185 -2.443 1.00 91.19 99 GLN A N 1
ATOM 740 C CA . GLN A 1 99 ? -2.927 7.649 -1.084 1.00 91.19 99 GLN A CA 1
ATOM 741 C C . GLN A 1 99 ? -3.476 6.221 -1.051 1.00 91.19 99 GLN A C 1
ATOM 743 O O . GLN A 1 99 ? -2.974 5.404 -0.283 1.00 91.19 99 GLN A O 1
ATOM 748 N N . ALA A 1 100 ? -4.466 5.895 -1.887 1.00 90.12 100 ALA A N 1
ATOM 749 C CA . ALA A 1 100 ? -4.990 4.536 -1.980 1.00 90.12 100 ALA A CA 1
ATOM 750 C C . ALA A 1 100 ? -3.912 3.547 -2.454 1.00 90.12 100 ALA A C 1
ATOM 752 O O . ALA A 1 100 ? -3.745 2.491 -1.843 1.00 90.12 100 ALA A O 1
ATOM 753 N N . LEU A 1 101 ? -3.138 3.909 -3.486 1.00 90.81 101 LEU A N 1
ATOM 754 C CA . LEU A 1 101 ? -1.997 3.119 -3.972 1.00 90.81 101 LEU A CA 1
ATOM 755 C C . LEU A 1 101 ? -0.965 2.858 -2.878 1.00 90.81 101 LEU A C 1
ATOM 757 O O . LEU A 1 101 ? -0.523 1.719 -2.689 1.00 90.81 101 LEU A O 1
ATOM 761 N N . LEU A 1 102 ? -0.596 3.912 -2.151 1.00 93.38 102 LEU A N 1
ATOM 762 C CA . LEU A 1 102 ? 0.347 3.802 -1.051 1.00 93.38 102 LEU A CA 1
ATOM 763 C C . LEU A 1 102 ? -0.198 2.877 0.039 1.00 93.38 102 LEU A C 1
ATOM 765 O O . LEU A 1 102 ? 0.471 1.919 0.415 1.00 93.38 102 LEU A O 1
ATOM 769 N N . HIS A 1 103 ? -1.435 3.102 0.478 1.00 92.12 103 HIS A N 1
ATOM 770 C CA . HIS A 1 103 ? -2.052 2.316 1.539 1.00 92.12 103 HIS A CA 1
ATOM 771 C C . HIS A 1 103 ? -2.154 0.827 1.183 1.00 92.12 103 HIS A C 1
ATOM 773 O O . HIS A 1 103 ? -1.804 -0.027 1.992 1.00 92.12 103 HIS A O 1
ATOM 779 N N . ALA A 1 104 ? -2.549 0.498 -0.049 1.00 92.94 104 ALA A N 1
ATOM 780 C CA . ALA A 1 104 ? -2.588 -0.887 -0.511 1.00 92.94 104 ALA A CA 1
ATOM 781 C C . ALA A 1 104 ? -1.203 -1.549 -0.531 1.00 92.94 104 ALA A C 1
ATOM 783 O O . ALA A 1 104 ? -1.067 -2.724 -0.184 1.00 92.94 104 ALA A O 1
ATOM 784 N N . THR A 1 105 ? -0.168 -0.797 -0.910 1.00 94.44 105 THR A N 1
ATOM 785 C 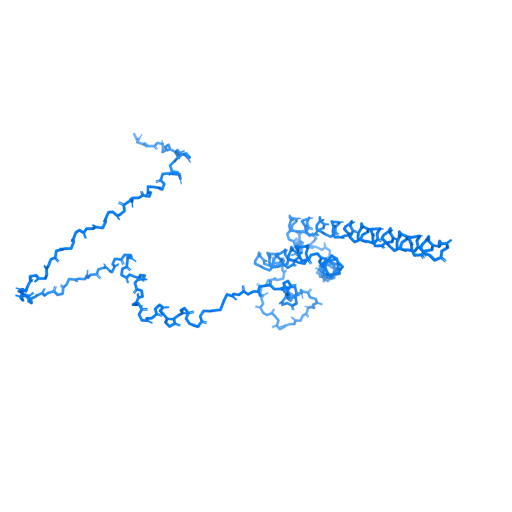CA . THR A 1 105 ? 1.218 -1.278 -0.872 1.00 94.44 105 THR A CA 1
ATOM 786 C C . THR A 1 105 ? 1.663 -1.553 0.564 1.00 94.44 105 THR A C 1
ATOM 788 O O . THR A 1 105 ? 2.240 -2.604 0.852 1.00 94.44 105 THR A O 1
ATOM 791 N N . GLU A 1 106 ? 1.367 -0.626 1.474 1.00 94.69 106 GLU A N 1
ATOM 792 C CA . GLU A 1 106 ? 1.685 -0.741 2.895 1.00 94.69 106 GLU A CA 1
ATOM 793 C C . GLU A 1 106 ? 0.989 -1.932 3.539 1.00 94.69 106 GLU A C 1
ATOM 795 O O . GLU A 1 106 ? 1.632 -2.710 4.240 1.00 94.69 106 GLU A O 1
ATOM 800 N N . GLU A 1 107 ? -0.296 -2.135 3.257 1.00 94.06 107 GLU A N 1
ATOM 801 C CA . GLU A 1 107 ? -1.014 -3.311 3.727 1.00 94.06 107 GLU A CA 1
ATOM 802 C C . GLU A 1 107 ? -0.328 -4.601 3.281 1.00 94.06 107 GLU A C 1
ATOM 804 O O . GLU A 1 107 ? -0.011 -5.446 4.118 1.00 94.06 107 GLU A O 1
ATOM 809 N N . LEU A 1 108 ? -0.046 -4.761 1.983 1.00 93.75 108 LEU A N 1
ATOM 810 C CA . LEU A 1 108 ? 0.628 -5.962 1.484 1.00 93.75 108 LEU A CA 1
ATOM 811 C C . LEU A 1 108 ? 1.984 -6.175 2.175 1.00 93.75 108 LEU A C 1
ATOM 813 O O . LEU A 1 108 ? 2.322 -7.307 2.536 1.00 93.75 108 LEU A O 1
ATOM 817 N N . TYR A 1 109 ? 2.727 -5.095 2.430 1.00 94.06 109 TYR A N 1
ATOM 818 C CA . TYR A 1 109 ? 3.980 -5.143 3.179 1.00 94.06 109 TYR A CA 1
ATOM 819 C C . TYR A 1 109 ? 3.779 -5.581 4.643 1.00 94.06 109 TYR A C 1
ATOM 821 O O . TYR A 1 109 ? 4.496 -6.467 5.121 1.00 94.06 109 TYR A O 1
ATOM 829 N N . PHE A 1 110 ? 2.795 -5.024 5.357 1.00 93.12 110 PHE A N 1
ATOM 830 C CA . PHE A 1 110 ? 2.502 -5.366 6.755 1.00 93.12 110 PHE A CA 1
ATOM 831 C C . PHE A 1 110 ? 1.941 -6.784 6.916 1.00 93.12 110 PHE A C 1
ATOM 833 O O . PHE A 1 110 ? 2.302 -7.479 7.868 1.00 93.12 110 PHE A O 1
ATOM 840 N N . PHE A 1 111 ? 1.160 -7.268 5.947 1.00 92.12 111 PHE A N 1
ATOM 841 C CA . PHE A 1 111 ? 0.707 -8.661 5.869 1.00 92.12 111 PHE A CA 1
ATOM 842 C C . PHE A 1 111 ? 1.810 -9.638 5.422 1.00 92.12 111 PHE A C 1
ATOM 844 O O . PHE A 1 111 ? 1.544 -10.830 5.272 1.00 92.12 111 PHE A O 1
ATOM 851 N N . ARG A 1 112 ? 3.053 -9.166 5.228 1.00 93.12 112 ARG A N 1
ATOM 852 C CA . ARG A 1 112 ? 4.210 -9.946 4.744 1.00 93.12 112 ARG A CA 1
ATOM 853 C C . ARG A 1 112 ? 3.990 -10.604 3.379 1.00 93.12 112 ARG A C 1
ATOM 855 O O . ARG A 1 112 ? 4.663 -11.568 3.022 1.00 93.12 112 ARG A O 1
ATOM 862 N N . ARG A 1 113 ? 3.065 -10.075 2.582 1.00 93.69 113 ARG A N 1
ATOM 863 C CA . ARG A 1 113 ? 2.760 -10.542 1.225 1.00 93.69 113 ARG A CA 1
ATOM 864 C C . ARG A 1 113 ? 3.684 -9.844 0.230 1.00 93.69 113 ARG A C 1
ATOM 866 O O . ARG A 1 113 ? 3.245 -9.170 -0.696 1.00 93.69 113 ARG A O 1
ATOM 873 N N . TYR A 1 114 ? 4.992 -10.002 0.437 1.00 94.62 114 TYR A N 1
ATOM 874 C CA . TYR A 1 114 ? 6.026 -9.254 -0.285 1.00 94.62 114 TYR A CA 1
ATOM 875 C C . TYR A 1 114 ? 6.040 -9.534 -1.794 1.00 94.62 114 TYR A C 1
ATOM 877 O O . TYR A 1 114 ? 6.324 -8.632 -2.577 1.00 94.62 114 TYR A O 1
ATOM 885 N N . ALA A 1 115 ? 5.711 -10.763 -2.209 1.00 93.50 115 ALA A N 1
ATOM 886 C CA . ALA A 1 115 ? 5.629 -11.137 -3.623 1.00 93.50 115 ALA A CA 1
ATOM 887 C C . ALA A 1 115 ? 4.499 -10.384 -4.334 1.00 93.50 115 ALA A C 1
ATOM 889 O O . ALA A 1 115 ? 4.690 -9.855 -5.425 1.00 93.50 115 ALA A O 1
ATOM 890 N N . GLU A 1 116 ? 3.342 -10.289 -3.681 1.00 93.50 116 GLU A N 1
ATOM 891 C CA . GLU A 1 116 ? 2.180 -9.585 -4.217 1.00 93.50 116 GLU A CA 1
ATOM 892 C C . GLU A 1 116 ? 2.399 -8.073 -4.217 1.00 93.50 116 GLU A C 1
ATOM 894 O O . GLU A 1 116 ? 2.076 -7.422 -5.203 1.00 93.50 116 GLU A O 1
ATOM 899 N N . ALA A 1 117 ? 3.022 -7.523 -3.167 1.00 93.62 117 ALA A N 1
ATOM 900 C CA . ALA A 1 117 ? 3.425 -6.117 -3.133 1.00 93.62 117 ALA A CA 1
ATOM 901 C C . ALA A 1 117 ? 4.376 -5.767 -4.289 1.00 93.62 117 ALA A C 1
ATOM 903 O O . ALA A 1 117 ? 4.187 -4.760 -4.964 1.00 93.62 117 ALA A O 1
ATOM 904 N N . ALA A 1 118 ? 5.388 -6.603 -4.542 1.00 93.69 118 ALA A N 1
ATOM 905 C CA . ALA A 1 118 ? 6.349 -6.367 -5.615 1.00 93.69 118 ALA A CA 1
ATOM 906 C C . ALA A 1 118 ? 5.700 -6.441 -7.006 1.00 93.69 118 ALA A C 1
ATOM 908 O O . ALA A 1 118 ? 5.981 -5.578 -7.837 1.00 93.69 118 ALA A O 1
ATOM 909 N N . ALA A 1 119 ? 4.828 -7.428 -7.242 1.00 92.94 119 ALA A N 1
ATOM 910 C CA . ALA A 1 119 ? 4.090 -7.565 -8.499 1.00 92.94 119 ALA A CA 1
ATOM 911 C C . ALA A 1 119 ? 3.143 -6.378 -8.730 1.00 92.94 119 ALA A C 1
ATOM 913 O O . ALA A 1 119 ? 3.179 -5.758 -9.788 1.00 92.94 119 ALA A O 1
ATOM 914 N N . PHE A 1 120 ? 2.380 -5.992 -7.704 1.00 92.12 120 PHE A N 1
ATOM 915 C CA . PHE A 1 120 ? 1.495 -4.832 -7.758 1.00 92.12 120 PHE A CA 1
ATOM 916 C C . PHE A 1 120 ? 2.257 -3.550 -8.112 1.00 92.12 120 PHE A C 1
ATOM 918 O O . PHE A 1 120 ? 1.871 -2.824 -9.021 1.00 92.12 120 PHE A O 1
ATOM 925 N N . LEU A 1 121 ? 3.390 -3.295 -7.454 1.00 92.31 121 LEU A N 1
ATOM 926 C CA . LEU A 1 121 ? 4.220 -2.123 -7.742 1.00 92.31 121 LEU A CA 1
ATOM 927 C C . LEU A 1 121 ? 4.803 -2.143 -9.162 1.00 92.31 121 LEU A C 1
ATOM 929 O O . LEU A 1 121 ? 4.901 -1.092 -9.787 1.00 92.31 121 LEU A O 1
ATOM 933 N N . GLN A 1 122 ? 5.167 -3.314 -9.693 1.00 91.69 122 GLN A N 1
ATOM 934 C CA . GLN A 1 122 ? 5.603 -3.436 -11.090 1.00 91.69 122 GLN A CA 1
ATOM 935 C C . GLN A 1 122 ? 4.486 -3.060 -12.068 1.00 91.69 122 GLN A C 1
ATOM 937 O O . GLN A 1 122 ? 4.749 -2.341 -13.028 1.00 91.69 122 GLN A O 1
ATOM 942 N N . GLU A 1 123 ? 3.251 -3.491 -11.809 1.00 89.44 123 GLU A N 1
ATOM 943 C CA . GLU A 1 123 ? 2.087 -3.118 -12.619 1.00 89.44 123 GLU A CA 1
ATOM 944 C C . GLU A 1 123 ? 1.808 -1.610 -12.557 1.00 89.44 123 GLU A C 1
ATOM 946 O O . GLU A 1 123 ? 1.546 -0.998 -13.592 1.00 89.44 123 GLU A O 1
ATOM 951 N N . VAL A 1 124 ? 1.931 -0.994 -11.373 1.00 88.31 124 VAL A N 1
ATOM 952 C CA . VAL A 1 124 ? 1.792 0.463 -11.197 1.00 88.31 124 VAL A CA 1
ATOM 953 C C . VAL A 1 124 ? 2.797 1.218 -12.063 1.00 88.31 124 VAL A C 1
ATOM 955 O O . VAL A 1 124 ? 2.397 2.105 -12.815 1.00 88.31 124 VAL A O 1
ATOM 958 N N . PHE A 1 125 ? 4.082 0.862 -11.988 1.00 87.50 125 PHE A N 1
ATOM 959 C CA . PHE A 1 125 ? 5.118 1.548 -12.765 1.00 87.50 125 PHE A CA 1
ATOM 960 C C . PHE A 1 125 ? 4.997 1.278 -14.273 1.00 87.50 125 PHE A C 1
ATOM 962 O O . PHE A 1 125 ? 5.160 2.187 -15.083 1.00 87.50 125 PHE A O 1
ATOM 969 N N . ALA A 1 126 ? 4.620 0.061 -14.673 1.00 85.31 126 ALA A N 1
ATOM 970 C CA . ALA A 1 126 ? 4.363 -0.242 -16.078 1.00 85.31 126 ALA A CA 1
ATOM 971 C C . ALA A 1 126 ? 3.190 0.585 -16.636 1.00 85.31 126 ALA A C 1
ATOM 973 O O . ALA A 1 126 ? 3.270 1.101 -17.750 1.00 85.31 126 ALA A O 1
ATOM 974 N N . ALA A 1 127 ? 2.117 0.758 -15.857 1.00 80.94 127 ALA A N 1
ATOM 975 C CA . ALA A 1 127 ? 0.983 1.589 -16.250 1.00 80.94 127 ALA A CA 1
ATOM 976 C C . ALA A 1 127 ? 1.374 3.071 -16.380 1.00 80.94 127 ALA A C 1
ATOM 978 O O . ALA A 1 127 ? 0.967 3.729 -17.337 1.00 80.94 127 ALA A O 1
ATOM 979 N N . THR A 1 128 ? 2.203 3.594 -15.467 1.00 77.12 128 THR A N 1
ATOM 980 C CA . THR A 1 128 ? 2.668 4.989 -15.541 1.00 77.12 128 THR A CA 1
ATOM 981 C C . THR A 1 128 ? 3.530 5.256 -16.769 1.00 77.12 128 THR A C 1
ATOM 983 O O . THR A 1 128 ? 3.386 6.308 -17.390 1.00 77.12 128 THR A O 1
ATOM 986 N N . ASP A 1 129 ? 4.382 4.302 -17.148 1.00 73.75 129 ASP A N 1
ATOM 987 C CA . ASP A 1 129 ? 5.290 4.448 -18.289 1.00 73.75 129 ASP A CA 1
ATOM 988 C C . ASP A 1 129 ? 4.533 4.424 -19.626 1.00 73.75 129 ASP A C 1
ATOM 990 O O . ASP A 1 129 ? 4.837 5.199 -20.534 1.00 73.75 129 ASP A O 1
ATOM 994 N N . VAL A 1 130 ? 3.496 3.584 -19.741 1.00 71.06 130 VAL A N 1
ATOM 995 C CA . VAL A 1 130 ? 2.640 3.517 -20.940 1.00 71.06 130 VAL A CA 1
ATOM 996 C C . VAL A 1 130 ? 1.866 4.819 -21.148 1.00 71.06 130 VAL A C 1
ATOM 998 O O . VAL A 1 130 ? 1.765 5.295 -22.279 1.00 71.06 130 VAL A O 1
ATOM 1001 N N . VAL A 1 131 ? 1.348 5.420 -20.073 1.00 66.75 131 VAL A N 1
ATOM 1002 C CA . VAL A 1 131 ? 0.653 6.715 -20.150 1.00 66.75 131 VAL A CA 1
ATOM 1003 C C . VAL A 1 131 ? 1.625 7.827 -20.555 1.00 66.75 131 VAL A C 1
ATOM 1005 O O . VAL A 1 131 ? 1.304 8.611 -21.445 1.00 66.75 131 VAL A O 1
ATOM 1008 N N . ALA A 1 132 ? 2.838 7.851 -19.994 1.00 65.25 132 ALA A N 1
ATOM 1009 C CA . ALA A 1 132 ? 3.861 8.832 -20.363 1.00 65.25 132 ALA A CA 1
ATOM 1010 C C . ALA A 1 132 ? 4.268 8.741 -21.847 1.00 65.25 132 ALA A C 1
ATOM 1012 O O . ALA A 1 132 ? 4.463 9.764 -22.498 1.00 65.25 132 ALA A O 1
ATOM 1013 N N . ALA A 1 133 ? 4.348 7.529 -22.408 1.00 63.19 133 ALA A N 1
ATOM 1014 C CA . ALA A 1 133 ? 4.662 7.324 -23.823 1.00 63.19 133 ALA A CA 1
ATOM 1015 C C . ALA A 1 133 ? 3.521 7.743 -24.773 1.00 63.19 133 ALA A C 1
ATOM 1017 O O . ALA A 1 133 ? 3.779 8.111 -25.919 1.00 63.19 133 ALA A O 1
ATOM 1018 N N . ALA A 1 134 ? 2.265 7.686 -24.317 1.00 63.28 134 ALA A N 1
ATOM 1019 C CA . ALA A 1 134 ? 1.093 8.028 -25.123 1.00 63.28 134 ALA A CA 1
ATOM 1020 C C . ALA A 1 134 ? 0.832 9.544 -25.218 1.00 63.28 134 ALA A C 1
ATOM 1022 O O . ALA A 1 134 ? 0.237 9.989 -26.199 1.00 63.28 134 ALA A O 1
ATOM 1023 N N . GLU A 1 135 ? 1.267 10.337 -24.232 1.00 61.19 135 GLU A N 1
ATOM 1024 C CA . GLU A 1 135 ? 0.984 11.783 -24.174 1.00 61.19 135 GLU A CA 1
ATOM 1025 C C . GLU A 1 135 ? 1.995 12.680 -24.920 1.00 61.19 135 GLU A C 1
ATOM 1027 O O . GLU A 1 135 ? 1.777 13.888 -25.016 1.00 61.19 135 GLU A O 1
ATOM 1032 N N . GLY A 1 136 ? 3.033 12.104 -25.538 1.00 56.06 136 GLY A N 1
ATOM 1033 C CA . GLY A 1 136 ? 4.014 12.831 -26.354 1.00 56.06 136 GLY A CA 1
ATOM 1034 C C . GLY A 1 136 ? 5.062 13.605 -25.537 1.00 56.06 136 GLY A C 1
ATOM 1035 O O . GLY A 1 136 ? 4.820 14.040 -24.413 1.00 56.06 136 GLY A O 1
ATOM 1036 N N . GLU A 1 137 ? 6.259 13.776 -26.108 1.00 55.28 137 GLU A N 1
ATOM 1037 C CA . GLU A 1 137 ? 7.452 14.302 -25.411 1.00 55.28 137 GLU A CA 1
ATOM 1038 C C . GLU A 1 137 ? 7.330 15.766 -24.929 1.00 55.28 137 GLU A C 1
ATOM 1040 O O . GLU A 1 137 ? 8.110 16.201 -24.082 1.00 55.28 137 GLU A O 1
ATOM 1045 N N . ASP A 1 138 ? 6.317 16.510 -25.384 1.00 54.47 138 ASP A N 1
ATOM 1046 C CA . ASP A 1 138 ? 6.113 17.930 -25.056 1.00 54.47 138 ASP A CA 1
ATOM 1047 C C . ASP A 1 138 ? 5.517 18.178 -23.647 1.00 54.47 138 ASP A C 1
ATOM 1049 O O . ASP A 1 138 ? 5.357 19.328 -23.234 1.00 54.47 138 ASP A O 1
ATOM 1053 N N . LYS A 1 139 ? 5.202 17.118 -22.881 1.00 52.09 139 LYS A N 1
ATOM 1054 C CA . LYS A 1 139 ? 4.657 17.183 -21.505 1.00 52.09 139 LYS A CA 1
ATOM 1055 C C . LYS A 1 139 ? 5.435 16.350 -20.475 1.00 52.09 139 LYS A C 1
ATOM 1057 O O . LYS A 1 139 ? 4.872 15.872 -19.492 1.00 52.09 139 LYS A O 1
ATOM 1062 N N . ALA A 1 140 ? 6.750 16.218 -20.640 1.00 49.62 140 ALA A N 1
ATOM 1063 C CA . ALA A 1 140 ? 7.618 15.463 -19.723 1.00 49.62 140 ALA A CA 1
ATOM 1064 C C . ALA A 1 140 ? 7.578 15.917 -18.238 1.00 49.62 140 ALA A C 1
ATOM 1066 O O . ALA A 1 140 ? 8.070 15.205 -17.359 1.00 49.62 140 ALA A O 1
ATOM 1067 N N . GLU A 1 141 ? 6.992 17.080 -17.932 1.00 50.00 141 GLU A N 1
ATOM 1068 C CA . GLU A 1 141 ? 6.847 17.591 -16.563 1.00 50.00 141 GLU A CA 1
ATOM 1069 C C . GLU A 1 141 ? 5.612 17.047 -15.816 1.00 50.00 141 GLU A C 1
ATOM 1071 O O . GLU A 1 141 ? 5.608 17.042 -14.583 1.00 50.00 141 GLU A O 1
ATOM 1076 N N . GLN A 1 142 ? 4.588 16.524 -16.508 1.00 57.34 142 GLN A N 1
ATOM 1077 C CA . GLN A 1 142 ? 3.427 15.899 -15.860 1.00 57.34 142 GLN A CA 1
ATOM 1078 C C . GLN A 1 142 ? 3.683 14.409 -15.602 1.00 57.34 142 GLN A C 1
ATO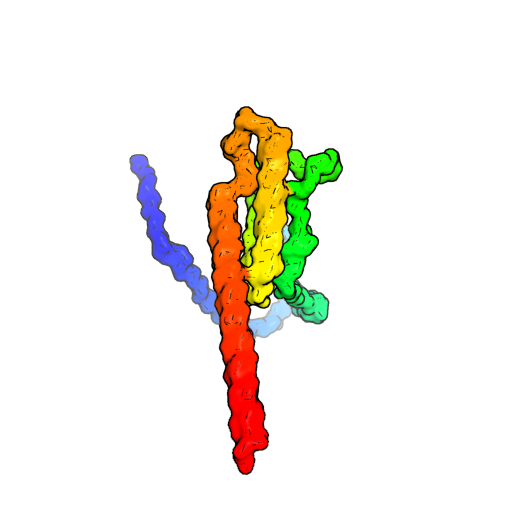M 1080 O O . GLN A 1 142 ? 3.236 13.525 -16.330 1.00 57.34 142 GLN A O 1
ATOM 1085 N N . ARG A 1 143 ? 4.396 14.102 -14.515 1.00 66.06 143 ARG A N 1
ATOM 1086 C CA . ARG A 1 143 ? 4.450 12.725 -14.005 1.00 66.06 143 ARG A CA 1
ATOM 1087 C C . ARG A 1 143 ? 3.057 12.297 -13.544 1.00 66.06 143 ARG A C 1
ATOM 1089 O O . ARG A 1 143 ? 2.388 13.035 -12.823 1.00 66.06 143 ARG A O 1
ATOM 1096 N N . LEU A 1 144 ? 2.640 11.086 -13.923 1.00 75.62 144 LEU A N 1
ATOM 1097 C CA . LEU A 1 144 ? 1.341 10.542 -13.518 1.00 75.62 144 LEU A CA 1
ATOM 1098 C C . LEU A 1 144 ? 1.239 10.424 -11.992 1.00 75.62 144 LEU A C 1
ATOM 1100 O O . LEU A 1 144 ? 0.197 10.722 -11.427 1.00 75.62 144 LEU A O 1
ATOM 1104 N N . ILE A 1 145 ? 2.323 10.043 -11.319 1.00 83.25 145 ILE A N 1
ATOM 1105 C CA . ILE A 1 145 ? 2.401 9.956 -9.858 1.00 83.25 145 ILE A CA 1
ATOM 1106 C C . ILE A 1 145 ? 3.295 11.087 -9.344 1.00 83.25 145 ILE A C 1
ATOM 1108 O O . ILE A 1 145 ? 4.341 11.375 -9.930 1.00 83.25 145 ILE A O 1
ATOM 1112 N N . ASP A 1 146 ? 2.890 11.704 -8.233 1.00 85.75 146 ASP A N 1
ATOM 1113 C CA . ASP A 1 146 ? 3.707 12.695 -7.534 1.00 85.75 146 ASP A CA 1
ATOM 1114 C C . ASP A 1 146 ? 5.094 12.132 -7.169 1.00 85.75 146 ASP A C 1
ATOM 1116 O O . ASP A 1 146 ? 5.235 10.956 -6.826 1.00 85.75 146 ASP A O 1
ATOM 1120 N N . GLY A 1 147 ? 6.132 12.968 -7.241 1.00 85.81 147 GLY A N 1
ATOM 1121 C CA . GLY A 1 147 ? 7.517 12.532 -7.063 1.00 85.81 147 GLY A CA 1
ATOM 1122 C C . GLY A 1 147 ? 7.798 11.887 -5.702 1.00 85.81 147 GLY A C 1
ATOM 1123 O O . GLY A 1 147 ? 8.528 10.896 -5.647 1.00 85.81 147 GLY A O 1
ATOM 1124 N N . GLU A 1 148 ? 7.197 12.399 -4.624 1.00 89.75 148 GLU A N 1
ATOM 1125 C CA . GLU A 1 148 ? 7.354 11.836 -3.278 1.00 89.75 148 GLU A CA 1
ATOM 1126 C C . GLU A 1 148 ? 6.687 10.461 -3.186 1.00 89.75 148 GLU A C 1
ATOM 1128 O O . GLU A 1 148 ? 7.284 9.496 -2.703 1.00 89.75 148 GLU A O 1
ATOM 1133 N N . THR A 1 149 ? 5.472 10.348 -3.730 1.00 90.31 149 THR A N 1
ATOM 1134 C CA . THR A 1 149 ? 4.729 9.082 -3.747 1.00 90.31 149 THR A CA 1
ATOM 1135 C C . THR A 1 149 ? 5.468 8.033 -4.576 1.00 90.31 149 THR A C 1
ATOM 1137 O O . THR A 1 149 ? 5.640 6.901 -4.130 1.00 90.31 149 THR A O 1
ATOM 1140 N N . ALA A 1 150 ? 5.971 8.404 -5.755 1.00 90.00 150 ALA A N 1
ATOM 1141 C CA . ALA A 1 150 ? 6.744 7.507 -6.608 1.00 90.00 150 ALA A CA 1
ATOM 1142 C C . ALA A 1 150 ? 8.020 7.009 -5.909 1.00 90.00 150 ALA A C 1
ATOM 1144 O O . ALA A 1 150 ? 8.319 5.814 -5.952 1.00 90.00 150 ALA A O 1
ATOM 1145 N N . TRP A 1 151 ? 8.743 7.898 -5.218 1.00 93.69 151 TRP A N 1
ATOM 1146 C CA . TRP A 1 151 ? 9.926 7.525 -4.440 1.00 93.69 151 TRP A CA 1
ATOM 1147 C C . TRP A 1 151 ? 9.586 6.537 -3.319 1.00 93.69 151 TRP A C 1
ATOM 1149 O O . TRP A 1 151 ? 10.275 5.528 -3.150 1.00 93.69 151 TRP A O 1
ATOM 1159 N N . LEU A 1 152 ? 8.501 6.786 -2.585 1.00 94.94 152 LEU A N 1
ATOM 1160 C CA . LEU A 1 152 ? 8.081 5.930 -1.479 1.00 94.94 152 LEU A CA 1
ATOM 1161 C C . LEU A 1 152 ? 7.656 4.537 -1.969 1.00 94.94 152 LEU A C 1
ATOM 1163 O O . LEU A 1 152 ? 8.047 3.525 -1.388 1.00 94.94 152 LEU A O 1
ATOM 1167 N N . LEU A 1 153 ? 6.929 4.468 -3.087 1.00 93.94 153 LEU A N 1
ATOM 1168 C CA . LEU A 1 153 ? 6.560 3.208 -3.738 1.00 93.94 153 LEU A CA 1
ATOM 1169 C C . LEU A 1 153 ? 7.799 2.418 -4.200 1.00 93.94 153 LEU A C 1
ATOM 1171 O O . LEU A 1 153 ? 7.873 1.207 -3.985 1.00 93.94 153 LEU A O 1
ATOM 1175 N N . GLN A 1 154 ? 8.815 3.086 -4.760 1.00 94.56 154 GLN A N 1
ATOM 1176 C CA . GLN A 1 154 ? 10.092 2.445 -5.109 1.00 94.56 154 GLN A CA 1
ATOM 1177 C C . GLN A 1 154 ? 10.849 1.940 -3.873 1.00 94.56 154 GLN A C 1
ATOM 1179 O O . GLN A 1 154 ? 11.454 0.864 -3.902 1.00 94.56 154 GLN A O 1
ATOM 1184 N N . ASP A 1 155 ? 10.823 2.694 -2.772 1.00 96.31 155 ASP A N 1
ATOM 1185 C CA . ASP A 1 155 ? 11.424 2.271 -1.508 1.00 96.31 155 ASP A CA 1
ATOM 1186 C C . ASP A 1 155 ? 10.756 0.998 -0.971 1.00 96.31 155 ASP A C 1
ATOM 1188 O O . ASP A 1 155 ? 11.446 0.026 -0.641 1.00 96.31 155 ASP A O 1
ATOM 1192 N N . TYR A 1 156 ? 9.421 0.947 -0.983 1.00 95.94 156 TYR A N 1
ATOM 1193 C CA . TYR A 1 156 ? 8.666 -0.252 -0.626 1.00 95.94 156 TYR A CA 1
ATOM 1194 C C . TYR A 1 156 ? 8.965 -1.430 -1.553 1.00 95.94 156 TYR A C 1
ATOM 1196 O O . TYR A 1 156 ? 9.157 -2.544 -1.059 1.00 95.94 156 TYR A O 1
ATOM 1204 N N . GLN A 1 157 ? 9.088 -1.207 -2.864 1.00 95.19 157 GLN A N 1
ATOM 1205 C CA . GLN A 1 157 ? 9.459 -2.259 -3.813 1.00 95.19 157 GLN A CA 1
ATOM 1206 C C . GLN A 1 157 ? 10.806 -2.886 -3.438 1.00 95.19 157 GLN A C 1
ATOM 1208 O O . GLN A 1 157 ? 10.923 -4.107 -3.314 1.00 95.19 157 GLN A O 1
ATOM 1213 N N . ARG A 1 158 ? 11.817 -2.050 -3.177 1.00 96.56 158 ARG A N 1
ATOM 1214 C CA . ARG A 1 158 ? 13.159 -2.500 -2.788 1.00 96.56 158 ARG A CA 1
ATOM 1215 C C . ARG A 1 158 ? 13.133 -3.296 -1.487 1.00 96.56 158 ARG A C 1
ATOM 1217 O O . ARG A 1 158 ? 13.763 -4.349 -1.395 1.00 96.56 158 ARG A O 1
ATOM 1224 N N . ARG A 1 159 ? 12.381 -2.821 -0.488 1.00 95.75 159 ARG A N 1
ATOM 1225 C CA . ARG A 1 159 ? 12.207 -3.524 0.792 1.00 95.75 159 ARG A CA 1
ATOM 1226 C C . ARG A 1 159 ? 11.515 -4.873 0.605 1.00 95.75 159 ARG A C 1
ATOM 1228 O O . ARG A 1 159 ? 11.954 -5.845 1.212 1.00 95.75 159 ARG A O 1
ATOM 1235 N N . CYS A 1 160 ? 10.484 -4.955 -0.237 1.00 95.12 160 CYS A N 1
ATOM 1236 C CA . CYS A 1 160 ? 9.794 -6.213 -0.537 1.00 95.12 160 CYS A CA 1
ATOM 1237 C C . CYS A 1 160 ? 10.745 -7.234 -1.167 1.00 95.12 160 CYS A C 1
ATOM 1239 O O . CYS A 1 160 ? 10.816 -8.367 -0.699 1.00 95.12 160 CYS A O 1
ATOM 1241 N N . LEU A 1 161 ? 11.530 -6.824 -2.166 1.00 94.69 161 LEU A N 1
ATOM 1242 C CA . LEU A 1 161 ? 12.515 -7.695 -2.815 1.00 94.69 161 LEU A CA 1
ATOM 1243 C C . LEU A 1 161 ? 13.594 -8.175 -1.832 1.00 94.69 161 LEU A C 1
ATOM 1245 O O . LEU A 1 161 ? 13.926 -9.361 -1.799 1.00 94.69 161 LEU A O 1
ATOM 1249 N N . ALA A 1 162 ? 14.088 -7.285 -0.967 1.00 95.25 162 ALA A N 1
ATOM 1250 C CA . ALA A 1 162 ? 15.041 -7.656 0.076 1.00 95.25 162 ALA A CA 1
ATOM 1251 C C . ALA A 1 162 ? 14.444 -8.674 1.067 1.00 95.25 162 ALA A C 1
ATOM 1253 O O . ALA A 1 162 ? 15.101 -9.656 1.428 1.00 95.25 162 ALA A O 1
ATOM 1254 N N . ARG A 1 163 ? 13.182 -8.488 1.477 1.00 93.88 163 ARG A N 1
ATOM 1255 C CA . ARG A 1 163 ? 12.480 -9.422 2.370 1.00 93.88 163 ARG A CA 1
ATOM 1256 C C . ARG A 1 163 ? 12.236 -10.777 1.719 1.00 93.88 163 ARG A C 1
ATOM 1258 O O . ARG A 1 163 ? 12.506 -11.782 2.363 1.00 93.88 163 ARG A O 1
ATOM 1265 N N . LEU A 1 164 ? 11.849 -10.812 0.445 1.00 93.12 164 LEU A N 1
ATOM 1266 C CA . LEU A 1 164 ? 11.698 -12.061 -0.310 1.00 93.12 164 LEU A CA 1
ATOM 1267 C C . LEU A 1 164 ? 12.996 -12.867 -0.338 1.00 93.12 164 LEU A C 1
ATOM 1269 O O . LEU A 1 164 ? 12.982 -14.047 -0.002 1.00 93.12 164 LEU A O 1
ATOM 1273 N N . SER A 1 165 ? 14.124 -12.222 -0.648 1.00 92.25 165 SER A N 1
ATOM 1274 C CA . SER A 1 165 ? 15.423 -12.910 -0.654 1.00 92.25 165 SER A CA 1
ATOM 1275 C C . SER A 1 165 ? 15.809 -13.458 0.728 1.00 92.25 165 SER A C 1
ATOM 1277 O O . SER A 1 165 ? 16.317 -14.571 0.840 1.00 92.25 165 SER A O 1
ATOM 1279 N N . SER A 1 166 ? 15.495 -12.719 1.798 1.00 90.19 166 SER A N 1
ATOM 1280 C CA . SER A 1 166 ? 15.768 -13.143 3.178 1.00 90.19 166 SER A CA 1
ATOM 1281 C C . SER A 1 166 ? 14.881 -14.320 3.609 1.00 90.19 166 SER A C 1
ATOM 1283 O O . SER A 1 166 ? 15.345 -15.259 4.261 1.00 90.19 166 SER A O 1
ATOM 1285 N N . ASP A 1 167 ? 13.601 -14.296 3.238 1.00 87.81 167 ASP A N 1
ATOM 1286 C CA . ASP A 1 167 ? 12.644 -15.361 3.551 1.00 87.81 167 ASP A CA 1
ATOM 1287 C C . ASP A 1 167 ? 12.984 -16.657 2.791 1.00 87.81 167 ASP A C 1
ATOM 1289 O O . ASP A 1 167 ? 12.860 -17.760 3.330 1.00 87.81 167 ASP A O 1
ATOM 1293 N N . GLU A 1 168 ? 13.488 -16.548 1.560 1.00 87.25 168 GLU A N 1
ATOM 1294 C CA . GLU A 1 168 ? 14.000 -17.698 0.812 1.00 87.25 168 GLU A CA 1
ATOM 1295 C C . GLU A 1 168 ? 15.247 -18.312 1.461 1.00 87.25 168 GLU A C 1
ATOM 1297 O O . GLU A 1 168 ? 15.336 -19.538 1.589 1.00 87.25 168 GLU A O 1
ATOM 1302 N N . GLU A 1 169 ? 16.191 -17.480 1.905 1.00 88.12 169 GLU A N 1
ATOM 1303 C CA . GLU A 1 169 ? 17.415 -17.909 2.591 1.00 88.12 169 GLU A CA 1
ATOM 1304 C C . GLU A 1 169 ? 17.082 -18.675 3.885 1.00 88.12 169 GLU A C 1
ATOM 1306 O O . GLU A 1 169 ? 17.542 -19.801 4.102 1.00 88.12 169 GLU A O 1
ATOM 1311 N N . THR A 1 170 ? 16.199 -18.116 4.718 1.00 86.75 170 THR A N 1
ATOM 1312 C CA . THR A 1 170 ? 15.771 -18.750 5.978 1.00 86.75 170 THR A CA 1
ATOM 1313 C C . THR A 1 170 ? 15.036 -20.071 5.743 1.00 86.75 170 THR A C 1
ATOM 1315 O O . THR A 1 170 ? 15.249 -21.044 6.476 1.00 86.75 170 THR A O 1
ATOM 1318 N N . ARG A 1 171 ? 14.217 -20.166 4.687 1.00 83.94 171 ARG A N 1
ATOM 1319 C CA . ARG A 1 171 ? 13.522 -21.409 4.321 1.00 83.94 171 ARG A CA 1
ATOM 1320 C C . ARG A 1 171 ? 14.492 -22.511 3.882 1.00 83.94 171 ARG A C 1
ATOM 1322 O O . ARG A 1 171 ? 14.303 -23.673 4.264 1.00 83.94 171 ARG A O 1
ATOM 1329 N N . LYS A 1 172 ? 15.540 -22.170 3.123 1.00 85.00 172 LYS A N 1
ATOM 1330 C CA . LYS A 1 172 ? 16.599 -23.116 2.719 1.00 85.00 172 LYS A CA 1
ATOM 1331 C C . LYS A 1 172 ? 17.376 -23.627 3.931 1.00 85.00 172 LYS A C 1
ATOM 1333 O O . LYS A 1 172 ? 17.509 -24.841 4.096 1.00 85.00 172 LYS A O 1
ATOM 1338 N N . GLN A 1 173 ? 17.796 -22.726 4.820 1.00 83.12 173 GLN A N 1
ATOM 1339 C CA . GLN A 1 173 ? 18.524 -23.082 6.043 1.00 83.12 173 GLN A CA 1
ATOM 1340 C C . GLN A 1 173 ? 17.705 -24.007 6.957 1.00 83.12 173 GLN A C 1
ATOM 1342 O O . GLN A 1 173 ? 18.217 -25.022 7.430 1.00 83.12 173 GLN A O 1
ATOM 1347 N N . ASN A 1 174 ? 16.413 -23.721 7.154 1.00 83.00 174 ASN A N 1
ATOM 1348 C CA . ASN A 1 174 ? 15.529 -24.572 7.957 1.00 83.00 174 ASN A CA 1
ATOM 1349 C C . ASN A 1 174 ? 15.369 -25.981 7.343 1.00 83.00 174 ASN A C 1
ATOM 1351 O O . ASN A 1 174 ? 15.423 -26.993 8.043 1.00 83.00 174 ASN A O 1
ATOM 1355 N N . THR A 1 175 ? 15.255 -26.066 6.015 1.00 81.88 175 THR A N 1
ATOM 1356 C CA . THR A 1 175 ? 15.152 -27.350 5.300 1.00 81.88 175 THR A CA 1
ATOM 1357 C C . THR A 1 175 ? 16.431 -28.183 5.442 1.00 81.88 175 THR A C 1
ATOM 1359 O O . THR A 1 175 ? 16.359 -29.381 5.720 1.00 81.88 175 THR A O 1
ATOM 1362 N N . GLN A 1 176 ? 17.603 -27.553 5.330 1.00 79.00 176 GLN A N 1
ATOM 1363 C CA . GLN A 1 176 ? 18.896 -28.223 5.495 1.00 79.00 176 GLN A CA 1
ATOM 1364 C C . GLN A 1 176 ? 19.106 -28.736 6.929 1.00 79.00 176 GLN A C 1
ATOM 1366 O O . GLN A 1 176 ? 19.554 -29.868 7.117 1.00 79.00 176 GLN A O 1
ATOM 1371 N N . GLN A 1 177 ? 18.723 -27.953 7.944 1.00 75.44 177 GLN A N 1
ATOM 1372 C CA . GLN A 1 177 ? 18.811 -28.377 9.346 1.00 75.44 177 GLN A CA 1
ATOM 1373 C C . GLN A 1 177 ? 17.871 -29.547 9.671 1.00 75.44 177 GLN A C 1
ATOM 1375 O O . GLN A 1 177 ? 18.266 -30.461 10.396 1.00 75.44 177 GLN A O 1
ATOM 1380 N N . ARG A 1 178 ? 16.648 -29.566 9.119 1.00 72.38 178 ARG A N 1
ATOM 1381 C CA . ARG A 1 178 ? 15.732 -30.712 9.276 1.00 72.38 178 ARG A CA 1
ATOM 1382 C C . ARG A 1 178 ? 16.279 -31.978 8.614 1.00 72.38 178 ARG A C 1
ATOM 1384 O O . ARG A 1 178 ? 16.181 -33.046 9.210 1.00 72.38 178 ARG A O 1
ATOM 1391 N N . GLY A 1 179 ? 16.895 -31.859 7.437 1.00 71.69 179 GLY A N 1
ATOM 1392 C CA . GLY A 1 179 ? 17.530 -32.989 6.750 1.00 71.69 179 GLY A CA 1
ATOM 1393 C C . GLY A 1 179 ? 18.705 -33.590 7.529 1.00 71.69 179 GLY A C 1
ATOM 1394 O O . GLY A 1 179 ? 18.813 -34.809 7.626 1.00 71.69 179 GLY A O 1
ATOM 1395 N N . GLN A 1 180 ? 19.551 -32.756 8.145 1.00 67.44 180 GLN A N 1
ATOM 1396 C CA . GLN A 1 180 ? 20.673 -33.241 8.960 1.00 67.44 180 GLN A CA 1
ATOM 1397 C C . GLN A 1 180 ? 20.224 -33.873 10.284 1.00 67.44 180 GLN A C 1
ATOM 1399 O 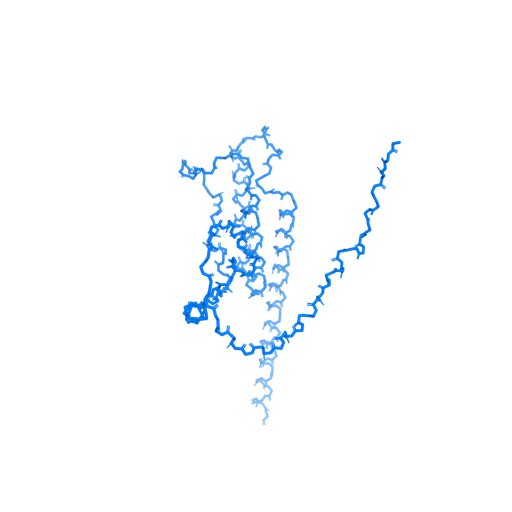O . GLN A 1 180 ? 20.756 -34.915 10.659 1.00 67.44 180 GLN A O 1
ATOM 1404 N N . LYS A 1 181 ? 19.214 -33.303 10.962 1.00 66.81 181 LYS A N 1
ATOM 1405 C CA . LYS A 1 181 ? 18.664 -33.892 12.197 1.00 66.81 181 LYS A CA 1
ATOM 1406 C C . LYS A 1 181 ? 17.963 -35.233 11.956 1.00 66.81 181 LYS A C 1
ATOM 1408 O O . LYS A 1 181 ? 18.150 -36.158 12.740 1.00 66.81 181 LYS A O 1
ATOM 1413 N N . GLY A 1 182 ? 17.220 -35.365 10.854 1.00 62.16 182 GLY A N 1
ATOM 1414 C C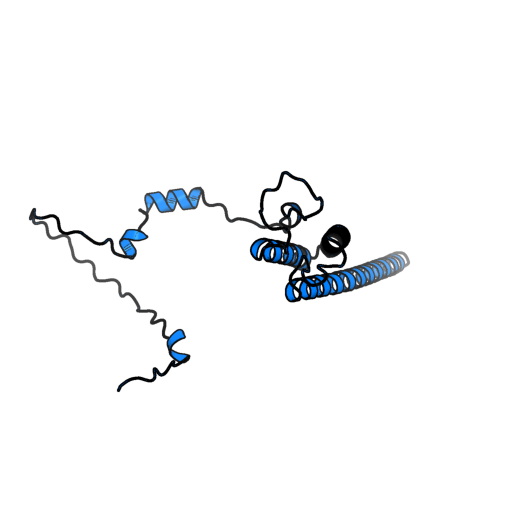A . GLY A 1 182 ? 16.552 -36.623 10.499 1.00 62.16 182 GLY A CA 1
ATOM 1415 C C . GLY A 1 182 ? 17.520 -37.763 10.157 1.00 62.16 182 GLY A C 1
ATOM 1416 O O . GLY A 1 182 ? 17.209 -38.921 10.406 1.00 62.16 182 GLY A O 1
ATOM 1417 N N . LEU A 1 183 ? 18.713 -37.450 9.635 1.00 58.09 183 LEU A N 1
ATOM 1418 C CA . LEU A 1 183 ? 19.755 -38.447 9.364 1.00 58.09 183 LEU A CA 1
ATOM 1419 C C . LEU A 1 183 ? 20.523 -38.862 10.627 1.00 58.09 183 LEU A C 1
ATOM 1421 O O . LEU A 1 183 ? 20.931 -40.015 10.724 1.00 58.09 183 LEU A O 1
ATOM 1425 N N . SER A 1 184 ? 20.691 -37.971 11.610 1.00 59.69 184 SER A N 1
ATOM 1426 C CA . SER A 1 184 ? 21.321 -38.330 12.889 1.00 59.69 184 SER A CA 1
ATOM 1427 C C . SER A 1 184 ? 20.429 -39.185 13.797 1.00 59.69 184 SER A C 1
ATOM 1429 O O . SER A 1 184 ? 20.956 -39.993 14.552 1.00 59.69 184 SER A O 1
ATOM 1431 N N . GLU A 1 185 ? 19.099 -39.049 13.713 1.00 59.78 185 GLU A N 1
ATOM 1432 C CA . GLU A 1 185 ? 18.156 -39.872 14.494 1.00 59.78 185 GLU A CA 1
ATOM 1433 C C . GLU A 1 185 ? 17.943 -41.280 13.918 1.00 59.78 185 GLU A C 1
ATOM 1435 O O . GLU A 1 185 ? 17.478 -42.157 14.634 1.00 59.78 185 GLU A O 1
ATOM 1440 N N . PHE A 1 186 ? 18.289 -41.523 12.649 1.00 54.84 186 PHE A N 1
ATOM 1441 C CA . PHE A 1 186 ? 18.109 -42.836 12.010 1.00 54.84 186 PHE A CA 1
ATOM 1442 C C . PHE A 1 186 ? 19.353 -43.741 12.095 1.00 54.84 186 PHE A C 1
ATOM 1444 O O . PHE A 1 186 ? 19.307 -44.898 11.686 1.00 54.84 186 PHE A O 1
ATOM 1451 N N . VAL A 1 187 ? 20.477 -43.203 12.579 1.00 58.44 187 VAL A N 1
ATOM 1452 C CA . VAL A 1 187 ? 21.781 -43.893 12.661 1.00 58.44 187 VAL A CA 1
ATOM 1453 C C . VAL A 1 187 ? 22.210 -44.137 14.123 1.00 58.44 187 VAL A C 1
ATOM 1455 O O . VAL A 1 187 ? 23.299 -44.650 14.365 1.00 58.44 187 VAL A O 1
ATOM 1458 N N . SER A 1 188 ? 21.356 -43.809 15.101 1.00 51.12 188 SER A N 1
ATOM 1459 C CA . SER A 1 188 ? 21.511 -44.198 16.518 1.00 51.12 188 SER A CA 1
ATOM 1460 C C . SER A 1 188 ? 20.499 -45.271 16.896 1.00 51.12 188 SER A C 1
ATOM 1462 O O . SER A 1 188 ? 20.868 -46.147 17.706 1.00 51.12 188 SER A O 1
#

Organism: NCBI:txid1170767

pLDDT: mean 71.98, std 19.44, range [32.16, 96.56]

Secondary structure (DSSP, 8-state):
--------GGGGS------------------------------HHHHH---HHHHHHHHHH-------S-GGGT-----S--TT-----SSS--HHHHHHHHHHHHHHHHTT-HHHHHHHHHHHHHHHHHHHHHS-GGGTT--SS-HHHHHHHHHHHHHHHHHHHHHHHHHHHHHHHHHHHHHHHS--

Foldseek 3Di:
DDDDDDPDPVVVPPPPPPPPDPPDDDDDDDDDDDDDDDPPPQDPCNVPDDDPVVVVVCVVVDDDDDDPLCLLVVQDALQDPDPPPPPDDLFADDPVSLVSLVVSLVSCVVNLVLVVSLVSLVSNVVSQVVSVVVVDPPPPVRRRYDPVSNVVSVVSNVVSVVSVVVVVVVVVVVVVVVVVVVVVVVVD

Radius of gyration: 30.09 Å; chains: 1; bounding box: 68×95×70 Å